Protein AF-0000000083722223 (afdb_homodimer)

Secondary structure (DSSP, 8-state):
-BS-GGGEEEEE---S-EEEPTTS-EEEEEEEEEE-SSSS--EEEEEEETT-SS----HHHHHHTT-EEEE-SSEEEEE-TT--EEEEEEE-TTS-EEEE----/-BS-GGGEEEEE---S-EEEPTTS-EEEEEEEEEE--SSS--EEEEEEETT--S----HHHHHHTT-EEEE-SSEEEEE-TT--EEEEEEE-TTS-EEEE----

InterPro domains:
  IPR054722 Retrovirus-related Pol polyprotein from transposon TNT 1-94-like, beta-barrel domain [PF22936] (1-66)

pLDDT: mean 88.57, std 9.33, range [50.16, 97.81]

Sequence (208 aa):
MTSVERYLVNLKSYATSFVTFGDGAKGEIKGIGKLTNNGLPNLDNVLLVKGLTANLISISQLCDQGIKVNFTKSECLVTSDKGELLMKGVRSKDNCYLWIPQEKMTSVERYLVNLKSYATSFVTFGDGAKGEIKGIGKLTNNGLPNLDNVLLVKGLTANLISISQLCDQGIKVNFTKSECLVTSDKGELLMKGVRSKDNCYLWIPQEK

Organism: NCBI:txid97028

Structure (mmCIF, N/CA/C/O backbone):
data_AF-0000000083722223-model_v1
#
loop_
_entity.id
_entity.type
_entity.pdbx_description
1 polymer 'Gag-pol polyprotein'
#
loop_
_atom_site.group_PDB
_atom_site.id
_atom_site.type_symbol
_atom_site.label_atom_id
_atom_site.label_alt_id
_atom_site.label_comp_id
_atom_site.label_asym_id
_atom_site.label_entity_id
_atom_site.label_seq_id
_atom_site.pdbx_PDB_ins_code
_atom_site.Cartn_x
_atom_site.Cartn_y
_atom_site.Cartn_z
_atom_site.occupancy
_atom_site.B_iso_or_equiv
_atom_site.auth_seq_id
_atom_site.auth_comp_id
_atom_site.auth_asym_id
_atom_site.auth_atom_id
_atom_site.pdbx_PDB_model_num
ATOM 1 N N . MET A 1 1 ? 4.465 -10.969 -4.59 1 92 1 MET A N 1
ATOM 2 C CA . MET A 1 1 ? 5.867 -11.336 -4.789 1 92 1 MET A CA 1
ATOM 3 C C . MET A 1 1 ? 6.355 -12.242 -3.666 1 92 1 MET A C 1
ATOM 5 O O . MET A 1 1 ? 5.906 -12.117 -2.523 1 92 1 MET A O 1
ATOM 9 N N . THR A 1 2 ? 7.332 -13.172 -3.988 1 92.06 2 THR A N 1
ATOM 10 C CA . THR A 1 2 ? 7.895 -14.078 -2.986 1 92.06 2 THR A CA 1
ATOM 11 C C . THR A 1 2 ? 9.32 -14.461 -3.35 1 92.06 2 THR A C 1
ATOM 13 O O . THR A 1 2 ? 9.703 -14.43 -4.523 1 92.06 2 THR A O 1
ATOM 16 N N . SER A 1 3 ? 10.102 -14.766 -2.336 1 92.75 3 SER A N 1
ATOM 17 C CA . SER A 1 3 ? 11.43 -15.32 -2.584 1 92.75 3 SER A CA 1
ATOM 18 C C . SER A 1 3 ? 11.414 -16.844 -2.51 1 92.75 3 SER A C 1
ATOM 20 O O . SER A 1 3 ? 12.43 -17.5 -2.777 1 92.75 3 SER A O 1
ATOM 22 N N . VAL A 1 4 ? 10.219 -17.422 -2.178 1 91.19 4 VAL A N 1
ATOM 23 C CA . VAL A 1 4 ? 10.094 -18.859 -1.937 1 91.19 4 VAL A CA 1
ATOM 24 C C . VAL A 1 4 ? 9.516 -19.547 -3.176 1 91.19 4 VAL A C 1
ATOM 26 O O . VAL A 1 4 ? 8.305 -19.484 -3.418 1 91.19 4 VAL A O 1
ATOM 29 N N . GLU A 1 5 ? 10.32 -20.25 -3.854 1 92.88 5 GLU A N 1
ATOM 30 C CA . GLU A 1 5 ? 9.945 -20.859 -5.129 1 92.88 5 GLU A CA 1
ATOM 31 C C . GLU A 1 5 ? 8.844 -21.891 -4.949 1 92.88 5 GLU A C 1
ATOM 33 O O . GLU A 1 5 ? 7.969 -22.031 -5.809 1 92.88 5 GLU A O 1
ATOM 38 N N . ARG A 1 6 ? 8.898 -22.625 -3.891 1 90.94 6 ARG A N 1
ATOM 39 C CA . ARG A 1 6 ? 7.98 -23.734 -3.705 1 90.94 6 ARG A CA 1
ATOM 40 C C . ARG A 1 6 ? 6.543 -23.25 -3.561 1 90.94 6 ARG A C 1
ATOM 42 O O . ARG A 1 6 ? 5.602 -24.047 -3.621 1 90.94 6 ARG A O 1
ATOM 49 N N . TYR A 1 7 ? 6.309 -21.984 -3.307 1 90.38 7 TYR A N 1
ATOM 50 C CA . TYR A 1 7 ? 4.965 -21.438 -3.221 1 90.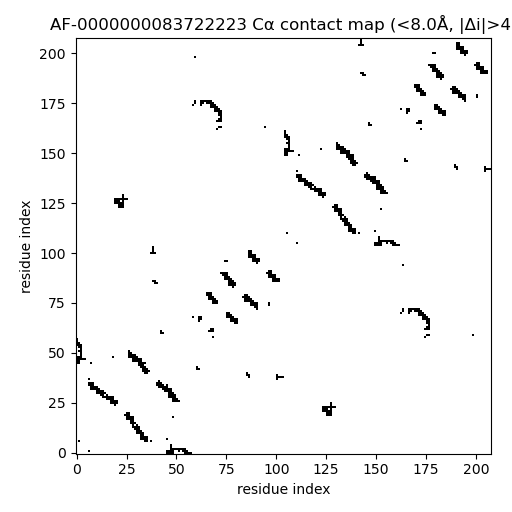38 7 TYR A CA 1
ATOM 51 C C . TYR A 1 7 ? 4.34 -21.297 -4.605 1 90.38 7 TYR A C 1
ATOM 53 O O . TYR A 1 7 ? 3.125 -21.125 -4.73 1 90.38 7 TYR A O 1
ATOM 61 N N . LEU A 1 8 ? 5.141 -21.422 -5.652 1 93.25 8 LEU A N 1
ATOM 62 C CA . LEU A 1 8 ? 4.656 -21.094 -6.988 1 93.25 8 LEU A CA 1
ATOM 63 C C . LEU A 1 8 ? 4.598 -22.344 -7.859 1 93.25 8 LEU A C 1
ATOM 65 O O . LEU A 1 8 ? 5.473 -23.203 -7.773 1 93.25 8 LEU A O 1
ATOM 69 N N . VAL A 1 9 ? 3.553 -22.375 -8.609 1 94.44 9 VAL A N 1
ATOM 70 C CA . VAL A 1 9 ? 3.447 -23.391 -9.648 1 94.44 9 VAL A CA 1
ATOM 71 C C . VAL A 1 9 ? 3.482 -22.734 -11.023 1 94.44 9 VAL A C 1
ATOM 73 O O . VAL A 1 9 ? 3.326 -21.516 -11.141 1 94.44 9 VAL A O 1
ATOM 76 N N . ASN A 1 10 ? 3.877 -23.516 -12.062 1 95.75 10 ASN A N 1
ATOM 77 C CA . ASN A 1 10 ? 3.945 -23.047 -13.445 1 95.75 10 ASN A CA 1
ATOM 78 C C . ASN A 1 10 ? 4.918 -21.875 -13.586 1 95.75 10 ASN A C 1
ATOM 80 O O . ASN A 1 10 ? 4.59 -20.859 -14.211 1 95.75 10 ASN A O 1
ATOM 84 N N . LEU A 1 11 ? 6 -22.062 -12.945 1 95.19 11 LEU A N 1
ATOM 85 C CA . LEU A 1 11 ? 7.023 -21.016 -12.977 1 95.19 11 LEU A CA 1
ATOM 86 C C . LEU A 1 11 ? 7.625 -20.906 -14.375 1 95.19 11 LEU A C 1
ATOM 88 O O . LEU A 1 11 ? 8.031 -21.906 -14.969 1 95.19 11 LEU A O 1
ATOM 92 N N . LYS A 1 12 ? 7.633 -19.703 -14.875 1 96.31 12 LYS A N 1
ATOM 93 C CA . LYS A 1 12 ? 8.25 -19.375 -16.156 1 96.31 12 LYS A CA 1
ATOM 94 C C . LYS A 1 12 ? 9.398 -18.391 -15.992 1 96.31 12 LYS A C 1
ATOM 96 O O . LYS A 1 12 ? 9.406 -17.594 -15.055 1 96.31 12 LYS A O 1
ATOM 101 N N . SER A 1 13 ? 10.289 -18.438 -16.938 1 91.12 13 SER A N 1
ATOM 102 C CA . SER A 1 13 ? 11.406 -17.5 -16.922 1 91.12 13 SER A CA 1
ATOM 103 C C . SER A 1 13 ? 10.93 -16.062 -17.141 1 91.12 13 SER A C 1
ATOM 105 O O . SER A 1 13 ? 9.898 -15.836 -17.781 1 91.12 13 SER A O 1
ATOM 107 N N . TYR A 1 14 ? 11.586 -15.227 -16.469 1 86.44 14 TYR A N 1
ATOM 108 C CA . TYR A 1 14 ? 11.32 -13.805 -16.594 1 86.44 14 TYR A CA 1
ATOM 109 C C . TYR A 1 14 ? 12.531 -13.062 -17.141 1 86.44 14 TYR A C 1
ATOM 111 O O . TYR A 1 14 ? 13.672 -13.406 -16.812 1 86.44 14 TYR A O 1
ATOM 119 N N . ALA A 1 15 ? 12.266 -12.156 -18.109 1 86.06 15 ALA A N 1
ATOM 120 C CA . ALA A 1 15 ? 13.398 -11.344 -18.547 1 86.06 15 ALA A CA 1
ATOM 121 C C . ALA A 1 15 ? 14.148 -10.766 -17.344 1 86.06 15 ALA A C 1
ATOM 123 O O . ALA A 1 15 ? 13.562 -10.539 -16.281 1 86.06 15 ALA A O 1
ATOM 124 N N . THR A 1 16 ? 15.477 -10.656 -17.578 1 84.75 16 THR A N 1
ATOM 125 C CA . THR A 1 16 ? 16.281 -10.07 -16.516 1 84.75 16 THR A CA 1
ATOM 126 C C . THR A 1 16 ? 15.766 -8.688 -16.141 1 84.75 16 THR A C 1
ATOM 128 O O . THR A 1 16 ? 15.797 -7.766 -16.953 1 84.75 16 THR A O 1
ATOM 131 N N . SER A 1 17 ? 15.125 -8.648 -15.016 1 91.06 17 SER A N 1
ATOM 132 C CA . SER A 1 17 ? 14.594 -7.398 -14.492 1 91.06 17 SER A CA 1
ATOM 133 C C . SER A 1 17 ? 14.703 -7.344 -12.977 1 91.06 17 SER A C 1
ATOM 135 O O . SER A 1 17 ? 15.156 -8.305 -12.344 1 91.06 17 SER A O 1
ATOM 137 N N . PHE A 1 18 ? 14.562 -6.094 -12.445 1 89.44 18 PHE A N 1
ATOM 138 C CA . PHE A 1 18 ? 14.758 -5.867 -11.023 1 89.44 18 PHE A CA 1
ATOM 139 C C . PHE A 1 18 ? 13.57 -5.117 -10.422 1 89.44 18 PHE A C 1
ATOM 141 O O . PHE A 1 18 ? 12.906 -4.344 -11.117 1 89.44 18 PHE A O 1
ATOM 148 N N . VAL A 1 19 ? 13.312 -5.562 -9.273 1 85.69 19 VAL A N 1
ATOM 149 C CA . VAL A 1 19 ? 12.438 -4.715 -8.477 1 85.69 19 VAL A CA 1
ATOM 150 C C . VAL A 1 19 ? 13.258 -3.918 -7.469 1 85.69 19 VAL A C 1
ATOM 152 O O . VAL A 1 19 ? 14.32 -4.371 -7.027 1 85.69 19 VAL A O 1
ATOM 155 N N . THR A 1 20 ? 12.82 -2.611 -7.199 1 80.56 20 THR A N 1
ATOM 156 C CA . THR A 1 20 ? 13.461 -1.798 -6.168 1 80.56 20 THR A CA 1
ATOM 157 C C . THR A 1 20 ? 12.672 -1.869 -4.863 1 80.56 20 THR A C 1
ATOM 159 O O . THR A 1 20 ? 11.461 -1.658 -4.848 1 80.56 20 THR A O 1
ATOM 162 N N . PHE A 1 21 ? 13.453 -2.217 -3.836 1 76.19 21 PHE A N 1
ATOM 163 C CA . PHE A 1 21 ? 12.828 -2.311 -2.521 1 76.19 21 PHE A CA 1
ATOM 164 C C . PHE A 1 21 ? 12.711 -0.934 -1.877 1 76.19 21 PHE A C 1
ATOM 166 O O . PHE A 1 21 ? 13.32 0.029 -2.348 1 76.19 21 PHE A O 1
ATOM 173 N N . GLY A 1 22 ? 11.906 -0.803 -0.898 1 69.69 22 GLY A N 1
ATOM 174 C CA . GLY A 1 22 ? 11.688 0.45 -0.194 1 69.69 22 GLY A CA 1
ATOM 175 C C . GLY A 1 22 ? 12.969 1.069 0.33 1 69.69 22 GLY A C 1
ATOM 176 O O . GLY A 1 22 ? 13.078 2.293 0.438 1 69.69 22 GLY A O 1
ATOM 177 N N . ASP A 1 23 ? 14.016 0.19 0.612 1 70.06 23 ASP A N 1
ATOM 178 C CA . ASP A 1 23 ? 15.273 0.697 1.142 1 70.06 23 ASP A CA 1
ATOM 179 C C . ASP A 1 23 ? 16.25 1.042 0.013 1 70.06 23 ASP A C 1
ATOM 181 O O . ASP A 1 23 ? 17.375 1.442 0.267 1 70.06 23 ASP A O 1
ATOM 185 N N . GLY A 1 24 ? 15.82 0.861 -1.205 1 75.31 24 GLY A N 1
ATOM 186 C CA . GLY A 1 24 ? 16.641 1.206 -2.357 1 75.31 24 GLY A CA 1
ATOM 187 C C . GLY A 1 24 ? 17.391 0.023 -2.93 1 75.31 24 GLY A C 1
ATOM 188 O O . GLY A 1 24 ? 17.906 0.089 -4.051 1 75.31 24 GLY A O 1
ATOM 189 N N . ALA A 1 25 ? 17.438 -1.013 -2.184 1 78.31 25 ALA A N 1
ATOM 190 C CA . ALA A 1 25 ? 18.094 -2.211 -2.695 1 78.31 25 ALA A CA 1
ATOM 191 C C . ALA A 1 25 ? 17.312 -2.807 -3.867 1 78.31 25 ALA A C 1
ATOM 193 O O . ALA A 1 25 ? 16.109 -2.566 -4.012 1 78.31 25 ALA A O 1
ATOM 194 N N . LYS A 1 26 ? 18.109 -3.49 -4.711 1 84.94 26 LYS A N 1
ATOM 195 C CA . LYS A 1 26 ? 17.469 -4.121 -5.871 1 84.94 26 LYS A CA 1
ATOM 196 C C . LYS A 1 26 ? 17.391 -5.633 -5.695 1 84.94 26 LYS A C 1
ATOM 198 O O . LYS A 1 26 ? 18.328 -6.254 -5.168 1 84.94 26 LYS A O 1
ATOM 203 N N . GLY A 1 27 ? 16.234 -6.133 -6.012 1 90.12 27 GLY A N 1
ATOM 204 C CA . GLY A 1 27 ? 16.031 -7.574 -6.07 1 90.12 27 GLY A CA 1
ATOM 205 C C . GLY A 1 27 ? 15.844 -8.094 -7.484 1 90.12 27 GLY A C 1
ATOM 206 O O . GLY A 1 27 ? 15.086 -7.523 -8.266 1 90.12 27 GLY A O 1
ATOM 207 N N . GLU A 1 28 ? 16.578 -9.141 -7.82 1 93.62 28 GLU A N 1
ATOM 208 C CA . GLU A 1 28 ? 16.484 -9.742 -9.148 1 93.62 28 GLU A CA 1
ATOM 209 C C . GLU A 1 28 ? 15.211 -10.578 -9.273 1 93.62 28 GLU A C 1
ATOM 211 O O . GLU A 1 28 ? 14.898 -11.383 -8.391 1 93.62 28 GLU A O 1
ATOM 216 N N . ILE A 1 29 ? 14.484 -10.352 -10.367 1 95.44 29 ILE A N 1
ATOM 217 C CA . ILE A 1 29 ? 13.336 -11.188 -10.68 1 95.44 29 ILE A CA 1
ATOM 218 C C . ILE A 1 29 ? 13.805 -12.477 -11.344 1 95.44 29 ILE A C 1
ATOM 220 O O . ILE A 1 29 ? 14.445 -12.445 -12.398 1 95.44 29 ILE A O 1
ATOM 224 N N . LYS A 1 30 ? 13.422 -13.594 -10.734 1 96.19 30 LYS A N 1
ATOM 225 C CA . LYS A 1 30 ? 13.891 -14.891 -11.219 1 96.19 30 LYS A CA 1
ATOM 226 C C . LYS A 1 30 ? 12.828 -15.594 -12.055 1 96.19 30 LYS A C 1
ATOM 228 O O . LYS A 1 30 ? 13.141 -16.5 -12.828 1 96.19 30 LYS A O 1
ATOM 233 N N . GLY A 1 31 ? 11.641 -15.148 -11.859 1 96.94 31 GLY A N 1
ATOM 234 C CA . GLY A 1 31 ? 10.547 -15.781 -12.57 1 96.94 31 GLY A CA 1
ATOM 235 C C . GLY A 1 31 ? 9.188 -15.234 -12.18 1 96.94 31 GLY A C 1
ATOM 236 O O . GLY A 1 31 ? 9.094 -14.305 -11.375 1 96.94 31 GLY A O 1
ATOM 237 N N . ILE A 1 32 ? 8.18 -15.75 -12.922 1 96.25 32 ILE A N 1
ATOM 238 C CA . ILE A 1 32 ? 6.785 -15.422 -12.672 1 96.25 32 ILE A CA 1
ATOM 239 C C . ILE A 1 32 ? 5.945 -16.703 -12.656 1 96.25 32 ILE A C 1
ATOM 241 O O . ILE A 1 32 ? 6.102 -17.562 -13.531 1 96.25 32 ILE A O 1
ATOM 245 N N . GLY A 1 33 ? 5.16 -16.844 -11.617 1 95.62 33 GLY A N 1
ATOM 246 C CA . GLY A 1 33 ? 4.359 -18.047 -11.484 1 95.62 33 GLY A CA 1
ATOM 247 C C . GLY A 1 33 ? 3.02 -17.797 -10.812 1 95.62 33 GLY A C 1
ATOM 248 O O . GLY A 1 33 ? 2.549 -16.656 -10.758 1 95.62 33 GLY A O 1
ATOM 249 N N . LYS A 1 34 ? 2.295 -18.953 -10.539 1 94.25 34 LYS A N 1
ATOM 250 C CA . LYS A 1 34 ? 0.99 -18.922 -9.891 1 94.25 34 LYS A CA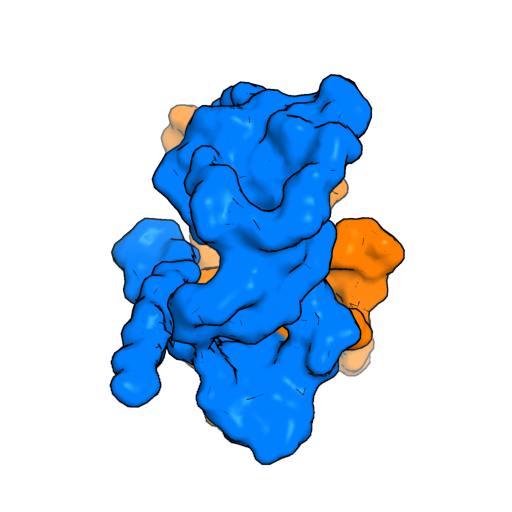 1
ATOM 251 C C . LYS A 1 34 ? 1.088 -19.391 -8.438 1 94.25 34 LYS A C 1
ATOM 253 O O . LYS A 1 34 ? 1.707 -20.422 -8.156 1 94.25 34 LYS A O 1
ATOM 258 N N . LEU A 1 35 ? 0.567 -18.422 -7.613 1 90.12 35 LEU A N 1
ATOM 259 C CA . LEU A 1 35 ? 0.496 -18.844 -6.219 1 90.12 35 LEU A CA 1
ATOM 260 C C . LEU A 1 35 ? -0.677 -19.797 -5.996 1 90.12 35 LEU A C 1
ATOM 262 O O . LEU A 1 35 ? -1.807 -19.5 -6.391 1 90.12 35 LEU A O 1
ATOM 266 N N . THR A 1 36 ? -0.483 -20.953 -5.691 1 74.75 36 THR A N 1
ATOM 267 C CA . THR A 1 36 ? -1.542 -21.891 -5.34 1 74.75 36 THR A CA 1
ATOM 268 C C . THR A 1 36 ? -1.593 -22.094 -3.828 1 74.75 36 THR A C 1
ATOM 270 O O . THR A 1 36 ? -0.605 -21.859 -3.129 1 74.75 36 THR A O 1
ATOM 273 N N . ASN A 1 37 ? -2.188 -22.75 -3.035 1 63.41 37 ASN A N 1
ATOM 274 C CA . ASN A 1 37 ? -2.914 -23.188 -1.845 1 63.41 37 ASN A CA 1
ATOM 275 C C . ASN A 1 37 ? -2.191 -22.781 -0.566 1 63.41 37 ASN A C 1
ATOM 277 O O . ASN A 1 37 ? -2.697 -22.984 0.536 1 63.41 37 ASN A O 1
ATOM 281 N N . ASN A 1 38 ? -1.749 -21.734 -0.074 1 61.59 38 ASN A N 1
ATOM 282 C CA . ASN A 1 38 ? -1.304 -21.656 1.314 1 61.59 38 ASN A CA 1
ATOM 283 C C . ASN A 1 38 ? -2.279 -20.859 2.174 1 61.59 38 ASN A C 1
ATOM 285 O O . ASN A 1 38 ? -1.862 -20.047 2.996 1 61.59 38 ASN A O 1
ATOM 289 N N . GLY A 1 39 ? -3.574 -21.172 1.952 1 68.75 39 GLY A N 1
ATOM 290 C CA . GLY A 1 39 ? -4.543 -20.391 2.703 1 68.75 39 GLY A CA 1
ATOM 291 C C . GLY A 1 39 ? -4.883 -19.062 2.041 1 68.75 39 GLY A C 1
ATOM 292 O O . GLY A 1 39 ? -5.656 -18.281 2.586 1 68.75 39 GLY A O 1
ATOM 293 N N . LEU A 1 40 ? -4.207 -18.797 0.923 1 74.75 40 LEU A N 1
ATOM 294 C CA . LEU A 1 40 ? -4.445 -17.578 0.151 1 74.75 40 LEU A CA 1
ATOM 295 C C . LEU A 1 40 ? -5.184 -17.906 -1.146 1 74.75 40 LEU A C 1
ATOM 297 O O . LEU A 1 40 ? -5.129 -19.031 -1.636 1 74.75 40 LEU A O 1
ATOM 301 N N . PRO A 1 41 ? -5.949 -16.922 -1.575 1 78.94 41 PRO A N 1
ATOM 302 C CA . PRO A 1 41 ? -6.48 -17.109 -2.926 1 78.94 41 PRO A CA 1
ATOM 303 C C . PRO A 1 41 ? -5.387 -17.328 -3.965 1 78.94 41 PRO A C 1
ATOM 305 O O . PRO A 1 41 ? -4.238 -16.938 -3.752 1 78.94 41 PRO A O 1
ATOM 308 N N . ASN A 1 42 ? -5.828 -18.094 -5.004 1 85.62 42 ASN A N 1
ATOM 309 C CA . ASN A 1 42 ? -4.898 -18.266 -6.117 1 85.62 42 ASN A CA 1
ATOM 310 C C . ASN A 1 42 ? -4.555 -16.922 -6.773 1 85.62 42 ASN A C 1
ATOM 312 O O . ASN A 1 42 ? -5.449 -16.156 -7.117 1 85.62 42 ASN A O 1
ATOM 316 N N . LEU A 1 43 ? -3.271 -16.672 -6.852 1 88.81 43 LEU A N 1
ATOM 317 C CA . LEU A 1 43 ? -2.807 -15.461 -7.508 1 88.81 43 LEU A CA 1
ATOM 318 C C . LEU A 1 43 ? -1.946 -15.789 -8.727 1 88.81 43 LEU A C 1
ATOM 320 O O . LEU A 1 43 ? -1.007 -16.578 -8.625 1 88.81 43 LEU A O 1
ATOM 324 N N . ASP A 1 44 ? -2.318 -15.133 -9.773 1 90.19 44 ASP A N 1
ATOM 325 C CA . ASP A 1 44 ? -1.525 -15.297 -10.992 1 90.19 44 ASP A CA 1
ATOM 326 C C . ASP A 1 44 ? -0.41 -14.25 -11.062 1 90.19 44 ASP A C 1
ATOM 328 O O . ASP A 1 44 ? -0.463 -13.234 -10.375 1 90.19 44 ASP A O 1
ATOM 332 N N . ASN A 1 45 ? 0.611 -14.562 -11.828 1 92.25 45 ASN A N 1
ATOM 333 C CA . ASN A 1 45 ? 1.676 -13.617 -12.164 1 92.25 45 ASN A CA 1
ATOM 334 C C . ASN A 1 45 ? 2.396 -13.125 -10.906 1 92.25 45 ASN A C 1
ATOM 336 O O . ASN A 1 45 ? 2.619 -11.922 -10.75 1 92.25 45 ASN A O 1
ATOM 340 N N . VAL A 1 46 ? 2.615 -14.023 -10.008 1 94.06 46 VAL A N 1
ATOM 341 C CA . VAL A 1 46 ? 3.408 -13.727 -8.82 1 94.06 46 VAL A CA 1
ATOM 342 C C . VAL A 1 46 ? 4.895 -13.781 -9.164 1 94.06 46 VAL A C 1
ATOM 344 O O . VAL A 1 46 ? 5.375 -14.766 -9.734 1 94.06 46 VAL A O 1
ATOM 347 N N . LEU A 1 47 ? 5.578 -12.75 -8.82 1 94.94 47 LEU A N 1
ATOM 348 C CA . LEU A 1 47 ? 6.996 -12.664 -9.141 1 94.94 47 LEU A CA 1
ATOM 349 C C . LEU A 1 47 ? 7.836 -13.406 -8.109 1 94.94 47 LEU A C 1
ATOM 351 O O . LEU A 1 47 ? 7.594 -13.281 -6.906 1 94.94 47 LEU A O 1
ATOM 355 N N . LEU A 1 48 ? 8.766 -14.195 -8.602 1 95.62 48 LEU A N 1
ATOM 356 C CA . LEU A 1 48 ? 9.836 -14.742 -7.785 1 95.62 48 LEU A CA 1
ATOM 357 C C . LEU A 1 48 ? 11.023 -13.797 -7.734 1 95.62 48 LEU A C 1
ATOM 359 O O . LEU A 1 48 ? 11.695 -13.586 -8.75 1 95.62 48 LEU A O 1
ATOM 363 N N . VAL A 1 49 ? 11.258 -13.258 -6.57 1 95.25 49 VAL A N 1
ATOM 364 C CA . VAL A 1 49 ? 12.266 -12.211 -6.449 1 95.25 49 VAL A CA 1
ATOM 365 C C . VAL A 1 49 ? 13.352 -12.648 -5.473 1 95.25 49 VAL A C 1
ATOM 367 O O . VAL A 1 49 ? 13.078 -12.906 -4.301 1 95.25 49 VAL A O 1
ATOM 370 N N . LYS A 1 50 ? 14.523 -12.648 -5.977 1 92.69 50 LYS A N 1
ATOM 371 C CA . LYS A 1 50 ? 15.664 -13 -5.129 1 92.69 50 LYS A CA 1
ATOM 372 C C . LYS A 1 50 ? 15.945 -11.898 -4.113 1 92.69 50 LYS A C 1
ATOM 374 O O . LYS A 1 50 ? 15.977 -10.719 -4.461 1 92.69 50 LYS A O 1
ATOM 379 N N . GLY A 1 51 ? 16.125 -12.328 -2.891 1 87 51 GLY A N 1
ATOM 380 C CA . GLY A 1 51 ? 16.531 -11.367 -1.877 1 87 51 GLY A CA 1
ATOM 381 C C . GLY A 1 51 ? 15.367 -10.742 -1.141 1 87 51 GLY A C 1
ATOM 382 O O . GLY A 1 51 ? 15.555 -10 -0.176 1 87 51 GLY A O 1
ATOM 383 N N . LEU A 1 52 ? 14.203 -11 -1.623 1 88.44 52 LEU A N 1
ATOM 384 C CA . LEU A 1 52 ? 13.031 -10.5 -0.92 1 88.44 52 LEU A CA 1
ATOM 385 C C . LEU A 1 52 ? 12.922 -11.117 0.469 1 88.44 52 LEU A C 1
ATOM 387 O O . LEU A 1 52 ? 13.023 -12.336 0.62 1 88.44 52 LEU A O 1
ATOM 391 N N . THR A 1 53 ? 12.734 -10.273 1.507 1 85.38 53 THR A N 1
ATOM 392 C CA . THR A 1 53 ? 12.773 -10.75 2.885 1 85.38 53 THR A CA 1
ATOM 393 C C . THR A 1 53 ? 11.367 -11.008 3.414 1 85.38 53 THR A C 1
ATOM 395 O O . THR A 1 53 ? 11.203 -11.531 4.516 1 85.38 53 THR A O 1
ATOM 398 N N . ALA A 1 54 ? 10.375 -10.609 2.709 1 86.31 54 ALA A N 1
ATOM 399 C CA . ALA A 1 54 ? 8.977 -10.859 3.066 1 86.31 54 ALA A CA 1
ATOM 400 C C . ALA A 1 54 ? 8.141 -11.18 1.83 1 86.31 54 ALA A C 1
ATOM 402 O O . ALA A 1 54 ? 8.469 -10.734 0.724 1 86.31 54 ALA A O 1
ATOM 403 N N . ASN A 1 55 ? 7.133 -12 2.004 1 88.75 55 ASN A N 1
ATOM 404 C CA . ASN A 1 55 ? 6.164 -12.219 0.938 1 88.75 55 ASN A CA 1
ATOM 405 C C . ASN A 1 55 ? 5.141 -11.086 0.873 1 88.75 55 ASN A C 1
ATOM 407 O O . ASN A 1 55 ? 4.527 -10.742 1.885 1 88.75 55 ASN A O 1
ATOM 411 N N . LEU A 1 56 ? 4.969 -10.539 -0.35 1 90 56 LEU A N 1
ATOM 412 C CA . LEU A 1 56 ? 4.113 -9.375 -0.513 1 90 56 LEU A CA 1
ATOM 413 C C . LEU A 1 56 ? 2.9 -9.703 -1.378 1 90 56 LEU A C 1
ATOM 415 O O . LEU A 1 56 ? 3.033 -10.359 -2.412 1 90 56 LEU A O 1
ATOM 419 N N . ILE A 1 57 ? 1.796 -9.289 -0.872 1 90.56 57 ILE A N 1
ATOM 420 C CA . ILE A 1 57 ? 0.554 -9.531 -1.601 1 90.56 57 ILE A CA 1
ATOM 421 C C . ILE A 1 57 ? 0.092 -8.234 -2.264 1 90.56 57 ILE A C 1
ATOM 423 O O . ILE A 1 57 ? 0.012 -7.188 -1.613 1 90.56 57 ILE A O 1
ATOM 427 N N . SER A 1 58 ? -0.217 -8.312 -3.525 1 91.5 58 SER A N 1
ATOM 428 C CA . SER A 1 58 ? -0.688 -7.16 -4.289 1 91.5 58 SER A CA 1
ATOM 429 C C . SER A 1 58 ? -2.184 -6.938 -4.082 1 91.5 58 SER A C 1
ATOM 431 O O . SER A 1 58 ? -2.996 -7.797 -4.426 1 91.5 58 SER A O 1
ATOM 433 N N . ILE A 1 59 ? -2.535 -5.77 -3.59 1 94.5 59 ILE A N 1
ATOM 434 C CA . ILE A 1 59 ? -3.936 -5.398 -3.408 1 94.5 59 ILE A CA 1
ATOM 435 C C . ILE A 1 59 ? -4.656 -5.426 -4.754 1 94.5 59 ILE A C 1
ATOM 437 O O . ILE A 1 59 ? -5.738 -6 -4.875 1 94.5 59 ILE A O 1
ATOM 441 N N . SER A 1 60 ? -4.02 -4.836 -5.77 1 94.06 60 SER A N 1
ATOM 442 C CA . SER A 1 60 ? -4.656 -4.73 -7.078 1 94.06 60 SER A CA 1
ATOM 443 C C . SER A 1 60 ? -4.906 -6.109 -7.684 1 94.06 60 SER A C 1
ATOM 445 O O . SER A 1 60 ? -5.926 -6.328 -8.344 1 94.06 60 SER A O 1
ATOM 447 N N . GLN A 1 61 ? -4.02 -7.047 -7.473 1 90.94 61 GLN A N 1
ATOM 448 C CA . GLN A 1 61 ? -4.207 -8.391 -8.008 1 90.94 61 GLN A CA 1
ATOM 449 C C . GLN A 1 61 ? -5.395 -9.086 -7.348 1 90.94 61 GLN A C 1
ATOM 451 O O . GLN A 1 61 ? -6.164 -9.781 -8.016 1 90.94 61 GLN A O 1
ATOM 456 N N . LEU A 1 62 ? -5.516 -8.93 -6.039 1 92.12 62 LEU A N 1
ATOM 457 C CA . LEU A 1 62 ? -6.691 -9.461 -5.355 1 92.12 62 LEU A CA 1
ATOM 458 C C . LEU A 1 62 ? -7.969 -8.852 -5.922 1 92.12 62 LEU A C 1
ATOM 460 O O . LEU A 1 62 ? -8.922 -9.57 -6.242 1 92.12 62 LEU A O 1
ATOM 464 N N . CYS A 1 63 ? -7.914 -7.582 -6.105 1 95.5 63 CYS A N 1
ATOM 465 C CA . CYS A 1 63 ? -9.094 -6.859 -6.559 1 95.5 63 CYS A CA 1
ATOM 466 C C . CYS A 1 63 ? -9.461 -7.25 -7.984 1 95.5 63 CYS A C 1
ATOM 468 O O . CYS A 1 63 ? -10.641 -7.289 -8.344 1 95.5 63 CYS A O 1
ATOM 470 N N . ASP A 1 64 ? -8.484 -7.531 -8.797 1 93.19 64 ASP A N 1
ATOM 471 C CA . ASP A 1 64 ? -8.727 -7.973 -10.172 1 93.19 64 ASP A CA 1
ATOM 472 C C . ASP A 1 64 ? -9.555 -9.258 -10.195 1 93.19 64 ASP A C 1
ATOM 474 O O . ASP A 1 64 ? -10.227 -9.547 -11.18 1 93.19 64 ASP A O 1
ATOM 478 N N . GLN A 1 65 ? -9.562 -9.969 -9.117 1 90.81 65 GLN A N 1
ATOM 479 C CA . GLN A 1 65 ? -10.305 -11.219 -9.023 1 90.81 65 GLN A CA 1
ATOM 480 C C . GLN A 1 65 ? -11.68 -10.992 -8.391 1 90.81 65 GLN A C 1
ATOM 482 O O . GLN A 1 65 ? -12.352 -11.945 -8 1 90.81 65 GLN A O 1
ATOM 487 N N . GLY A 1 66 ? -12 -9.742 -8.227 1 93.25 66 GLY A N 1
ATOM 488 C CA . GLY A 1 66 ? -13.281 -9.414 -7.637 1 93.25 66 GLY A CA 1
ATOM 489 C C . GLY A 1 66 ? -13.266 -9.414 -6.121 1 93.25 66 GLY A C 1
ATOM 490 O O . GLY A 1 66 ? -14.32 -9.367 -5.48 1 93.25 66 GLY A O 1
ATOM 491 N N . ILE A 1 67 ? -12.125 -9.531 -5.578 1 93.81 67 ILE A N 1
ATOM 492 C CA . ILE A 1 67 ? -11.938 -9.562 -4.133 1 93.81 67 ILE A CA 1
ATOM 493 C C . ILE A 1 67 ? -11.82 -8.141 -3.596 1 93.81 67 ILE A C 1
ATOM 495 O O . ILE A 1 67 ? -11.258 -7.262 -4.254 1 93.81 67 ILE A O 1
ATOM 499 N N . LYS A 1 68 ? -12.375 -7.941 -2.41 1 96.56 68 LYS A N 1
ATOM 500 C CA . LYS A 1 68 ? -12.305 -6.645 -1.737 1 96.56 68 LYS A CA 1
ATOM 501 C C . LYS A 1 68 ? -11.312 -6.684 -0.577 1 96.56 68 LYS A C 1
ATOM 503 O O . LYS A 1 68 ? -11.234 -7.68 0.143 1 96.56 68 LYS A O 1
ATOM 508 N N . VAL A 1 69 ? -10.602 -5.582 -0.426 1 97.31 69 VAL A N 1
ATOM 509 C CA . VAL A 1 69 ? -9.617 -5.465 0.646 1 97.31 69 VAL A CA 1
ATOM 510 C C . VAL A 1 69 ? -9.961 -4.27 1.532 1 97.31 69 VAL A C 1
ATOM 512 O O . VAL A 1 69 ? -9.977 -3.129 1.065 1 97.31 69 VAL A O 1
ATOM 515 N N . ASN A 1 70 ? -10.203 -4.57 2.805 1 97.69 70 ASN A N 1
ATOM 516 C CA . ASN A 1 70 ? -10.641 -3.547 3.746 1 97.69 70 ASN A CA 1
ATOM 517 C C . ASN A 1 70 ? -9.664 -3.396 4.91 1 97.69 70 ASN A C 1
ATOM 519 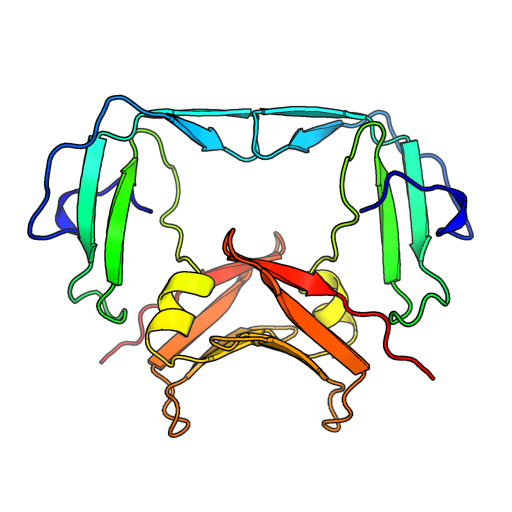O O . ASN A 1 70 ? -9.414 -4.355 5.645 1 97.69 70 ASN A O 1
ATOM 523 N N . PHE A 1 71 ? -9.156 -2.188 5.082 1 97.81 71 PHE A N 1
ATOM 524 C CA . PHE A 1 71 ? -8.242 -1.905 6.176 1 97.81 71 PHE A CA 1
ATOM 525 C C . PHE A 1 71 ? -8.953 -1.157 7.301 1 97.81 71 PHE A C 1
ATOM 527 O O . PHE A 1 71 ? -9.719 -0.225 7.043 1 97.81 71 PHE A O 1
ATOM 534 N N . THR A 1 72 ? -8.711 -1.582 8.508 1 96.88 72 THR A N 1
ATOM 535 C CA . THR A 1 72 ? -9.141 -0.913 9.734 1 96.88 72 THR A CA 1
ATOM 536 C C . THR A 1 72 ? -7.953 -0.634 10.648 1 96.88 72 THR A C 1
ATOM 538 O O . THR A 1 72 ? -6.805 -0.896 10.281 1 96.88 72 THR A O 1
ATOM 541 N N . LYS A 1 73 ? -8.281 -0.1 11.781 1 96.31 73 LYS A N 1
ATOM 542 C CA . LYS A 1 73 ? -7.23 0.251 12.734 1 96.31 73 LYS A CA 1
ATOM 543 C C . LYS A 1 73 ? -6.406 -0.974 13.117 1 96.31 73 LYS A C 1
ATOM 545 O O . LYS A 1 73 ? -5.184 -0.894 13.242 1 96.31 73 LYS A O 1
ATOM 550 N N . SER A 1 74 ? -7.062 -2.119 13.203 1 96.12 74 SER A N 1
ATOM 551 C CA . SER A 1 74 ? -6.379 -3.262 13.797 1 96.12 74 SER A CA 1
ATOM 552 C C . SER A 1 74 ? -6.16 -4.375 12.781 1 96.12 74 SER A C 1
ATOM 554 O O . SER A 1 74 ? -5.301 -5.238 12.969 1 96.12 74 SER A O 1
ATOM 556 N N . GLU A 1 75 ? -7.004 -4.367 11.695 1 96.62 75 GLU A N 1
ATOM 557 C CA . GLU A 1 75 ? -6.965 -5.543 10.836 1 96.62 75 GLU A CA 1
ATOM 558 C C . GLU A 1 75 ? -7.18 -5.164 9.375 1 96.62 75 GLU A C 1
ATOM 560 O O . GLU A 1 75 ? -7.582 -4.039 9.07 1 96.62 75 GLU A O 1
ATOM 565 N N . CYS A 1 76 ? -6.789 -6.051 8.516 1 96.38 76 CYS A N 1
ATOM 566 C CA . CYS A 1 76 ? -7.145 -6.074 7.102 1 96.38 76 CYS A CA 1
ATOM 567 C C . CYS A 1 76 ? -8.047 -7.262 6.789 1 96.38 76 CYS A C 1
ATOM 569 O O . CYS A 1 76 ? -7.695 -8.406 7.074 1 96.38 76 CYS A O 1
ATOM 571 N N . LEU A 1 77 ? -9.195 -7.012 6.234 1 95.25 77 LEU A N 1
ATOM 572 C CA . LEU A 1 77 ? -10.156 -8.047 5.875 1 95.25 77 LEU A CA 1
ATOM 573 C C . LEU A 1 77 ? -10.281 -8.172 4.359 1 95.25 77 LEU A C 1
ATOM 575 O O . LEU A 1 77 ? -10.57 -7.188 3.674 1 95.25 77 LEU A O 1
ATOM 579 N N . VAL A 1 78 ? -10.023 -9.336 3.9 1 94.38 78 VAL A N 1
ATOM 580 C CA . VAL A 1 78 ? -10.141 -9.648 2.48 1 94.38 78 VAL A CA 1
ATOM 581 C C . VAL A 1 78 ? -11.391 -10.508 2.248 1 94.38 78 VAL A C 1
ATOM 583 O O . VAL A 1 78 ? -11.492 -11.617 2.775 1 94.38 78 VAL A O 1
ATOM 586 N N . THR A 1 79 ? -12.281 -9.969 1.438 1 94.75 79 THR A N 1
ATOM 587 C CA . THR A 1 79 ? -13.578 -10.625 1.3 1 94.75 79 THR A CA 1
ATOM 588 C C . THR A 1 79 ? -13.938 -10.812 -0.172 1 94.75 79 THR A C 1
ATOM 590 O O . THR A 1 79 ? -13.484 -10.047 -1.026 1 94.75 79 THR A O 1
ATOM 593 N N . SER A 1 80 ? -14.758 -11.852 -0.383 1 93.5 80 SER A N 1
ATOM 594 C CA . SER A 1 80 ? -15.32 -12.039 -1.716 1 93.5 80 SER A CA 1
ATOM 595 C C . SER A 1 80 ? -16.375 -10.984 -2.021 1 93.5 80 SER A C 1
ATOM 597 O O . SER A 1 80 ? -16.75 -10.195 -1.15 1 93.5 80 SER A O 1
ATOM 599 N N . ASP A 1 81 ? -16.797 -11.031 -3.27 1 89.88 81 ASP A N 1
ATOM 600 C CA . ASP A 1 81 ? -17.859 -10.109 -3.688 1 89.88 81 ASP A CA 1
ATOM 601 C C . ASP A 1 81 ? -19.156 -10.391 -2.93 1 89.88 81 ASP A C 1
ATOM 603 O O . ASP A 1 81 ? -20 -9.508 -2.795 1 89.88 81 ASP A O 1
ATOM 607 N N . LYS A 1 82 ? -19.281 -11.641 -2.396 1 91.88 82 LYS A N 1
ATOM 608 C CA . LYS A 1 82 ? -20.484 -12.023 -1.652 1 91.88 82 LYS A CA 1
ATOM 609 C C . LYS A 1 82 ? -20.312 -11.766 -0.159 1 91.88 82 LYS A C 1
ATOM 611 O O . LYS A 1 82 ? -21.188 -12.086 0.639 1 91.88 82 LYS A O 1
ATOM 616 N N . GLY A 1 83 ? -19.156 -11.281 0.204 1 91.12 83 GLY A N 1
ATOM 617 C CA . GLY A 1 83 ? -18.953 -10.898 1.592 1 91.12 83 GLY A CA 1
ATOM 618 C C . GLY A 1 83 ? -18.297 -11.992 2.42 1 91.12 83 GLY A C 1
ATOM 619 O O . GLY A 1 83 ? -18.156 -11.859 3.639 1 91.12 83 GLY A O 1
ATOM 620 N N . GLU A 1 84 ? -17.922 -13.078 1.771 1 91.81 84 GLU A N 1
ATOM 621 C CA . GLU A 1 84 ? -17.25 -14.148 2.492 1 91.81 84 GLU A CA 1
ATOM 622 C C . GLU A 1 84 ? -15.812 -13.758 2.844 1 91.81 84 GLU A C 1
ATOM 624 O O . GLU A 1 84 ? -15.078 -13.25 1.994 1 91.81 84 GLU A O 1
ATOM 629 N N . LEU A 1 85 ? -15.461 -13.984 4.109 1 91.44 85 LEU A N 1
ATOM 630 C CA . LEU A 1 85 ? -14.094 -13.711 4.547 1 91.44 85 LEU A CA 1
ATOM 631 C C . LEU A 1 85 ? -13.125 -14.734 3.973 1 91.44 85 LEU A C 1
ATOM 633 O O . LEU A 1 85 ? -13.258 -15.938 4.23 1 91.44 85 LEU A O 1
ATOM 637 N N . LEU A 1 86 ? -12.211 -14.219 3.225 1 88.81 86 LEU A N 1
ATOM 638 C CA . LEU A 1 86 ? -11.242 -15.094 2.584 1 88.81 86 LEU A CA 1
ATOM 639 C C . LEU A 1 86 ? -9.914 -15.07 3.336 1 88.81 86 LEU A C 1
ATOM 641 O O . LEU A 1 86 ? -9.242 -16.109 3.449 1 88.81 86 LEU A O 1
ATOM 645 N N . MET A 1 87 ? -9.469 -13.922 3.752 1 89.31 87 MET A N 1
ATOM 646 C CA . MET A 1 87 ? -8.195 -13.703 4.434 1 89.31 87 MET A CA 1
ATOM 647 C C . MET A 1 87 ? -8.32 -12.609 5.484 1 89.31 87 MET A C 1
ATOM 649 O O . MET A 1 87 ? -9.156 -11.711 5.355 1 89.31 87 MET A O 1
ATOM 653 N N . LYS A 1 88 ? -7.488 -12.844 6.461 1 92.19 88 LYS A N 1
ATOM 654 C CA . LYS A 1 88 ? -7.41 -11.828 7.504 1 92.19 88 LYS A CA 1
ATOM 655 C C . LYS A 1 88 ? -5.961 -11.469 7.82 1 92.19 88 LYS A C 1
ATOM 657 O O . LYS A 1 88 ? -5.102 -12.352 7.898 1 92.19 88 LYS A O 1
ATOM 662 N N . GLY A 1 89 ? -5.723 -10.211 7.906 1 94.06 89 GLY A N 1
ATOM 663 C CA . GLY A 1 89 ? -4.43 -9.727 8.359 1 94.06 89 GLY A CA 1
ATOM 664 C C . GLY A 1 89 ? -4.512 -8.93 9.648 1 94.06 89 GLY A C 1
ATOM 665 O O . GLY A 1 89 ? -5.555 -8.352 9.961 1 94.06 89 GLY A O 1
ATOM 666 N N . VAL A 1 90 ? -3.416 -8.977 10.359 1 95.12 90 VAL A N 1
ATOM 667 C CA . VAL A 1 90 ? -3.324 -8.211 11.602 1 95.12 90 VAL A CA 1
ATOM 668 C C . VAL A 1 90 ? -2.26 -7.125 11.461 1 95.12 90 VAL A C 1
ATOM 670 O O . VAL A 1 90 ? -1.175 -7.375 10.93 1 95.12 90 VAL A O 1
ATOM 673 N N . ARG A 1 91 ? -2.641 -5.984 11.93 1 95.06 91 ARG A N 1
ATOM 674 C CA . ARG A 1 91 ? -1.696 -4.875 11.844 1 95.06 91 ARG A CA 1
ATOM 675 C C . ARG A 1 91 ? -0.564 -5.043 12.852 1 95.06 91 ARG A C 1
ATOM 677 O O . ARG A 1 91 ? -0.81 -5.312 14.031 1 95.06 91 ARG A O 1
ATOM 684 N N . SER A 1 92 ? 0.65 -4.82 12.375 1 92.69 92 SER A N 1
ATOM 685 C CA . SER A 1 92 ? 1.832 -4.914 13.227 1 92.69 92 SER A CA 1
ATOM 686 C C . SER A 1 92 ? 2.172 -3.564 13.852 1 92.69 92 SER A C 1
ATOM 688 O O . SER A 1 92 ? 1.559 -2.549 13.516 1 92.69 92 SER A O 1
ATOM 690 N N . LYS A 1 93 ? 3.189 -3.543 14.727 1 89.56 93 LYS A N 1
ATOM 691 C CA . LYS A 1 93 ? 3.643 -2.328 15.398 1 89.56 93 LYS A CA 1
ATOM 692 C C . LYS A 1 93 ? 4.273 -1.355 14.406 1 89.56 93 LYS A C 1
ATOM 694 O O . LYS A 1 93 ? 4.219 -0.139 14.602 1 89.56 93 LYS A O 1
ATOM 699 N N . ASP A 1 94 ? 4.793 -1.929 13.328 1 87.12 94 ASP A N 1
ATOM 700 C CA . ASP A 1 94 ? 5.438 -1.087 12.32 1 87.12 94 ASP A CA 1
ATOM 701 C C . ASP A 1 94 ? 4.441 -0.67 11.242 1 87.12 94 ASP A C 1
ATOM 703 O O . ASP A 1 94 ? 4.84 -0.24 10.156 1 87.12 94 ASP A O 1
ATOM 707 N N . ASN A 1 95 ? 3.174 -0.861 11.406 1 88.56 95 ASN A N 1
ATOM 708 C CA . ASN A 1 95 ? 2.072 -0.399 10.562 1 88.56 95 ASN A CA 1
ATOM 709 C C . ASN A 1 95 ? 1.96 -1.225 9.281 1 88.56 95 ASN A C 1
ATOM 711 O O . ASN A 1 95 ? 1.426 -0.75 8.281 1 88.56 95 ASN A O 1
ATOM 715 N N . CYS A 1 96 ? 2.473 -2.43 9.32 1 90.81 96 CYS A N 1
ATOM 716 C CA . CYS A 1 96 ? 2.234 -3.4 8.258 1 90.81 96 CYS A CA 1
ATOM 717 C C . CYS A 1 96 ? 1.074 -4.324 8.617 1 90.81 96 CYS A C 1
ATOM 719 O O . CYS A 1 96 ? 0.785 -4.539 9.797 1 90.81 96 CYS A O 1
ATOM 721 N N . TYR A 1 97 ? 0.408 -4.754 7.645 1 93.94 97 TYR A N 1
ATOM 722 C CA . TYR A 1 97 ? -0.639 -5.746 7.863 1 93.94 97 TYR A CA 1
ATOM 723 C C . TYR A 1 97 ? -0.167 -7.137 7.445 1 93.94 97 TYR A C 1
ATOM 725 O O . TYR A 1 97 ? 0.081 -7.387 6.266 1 93.94 97 TYR A O 1
ATOM 733 N N . LEU A 1 98 ? -0.086 -8 8.422 1 91.69 98 LEU A N 1
ATOM 734 C CA . LEU A 1 98 ? 0.478 -9.328 8.211 1 91.69 98 LEU A CA 1
ATOM 735 C C . LEU A 1 98 ? -0.625 -10.375 8.055 1 91.69 98 LEU A C 1
ATOM 737 O O . LEU A 1 98 ? -1.551 -10.43 8.867 1 91.69 98 LEU A O 1
ATOM 741 N N . TRP A 1 99 ? -0.482 -11.086 6.988 1 87.38 99 TRP A N 1
ATOM 742 C CA . TRP A 1 99 ? -1.438 -12.164 6.75 1 87.38 99 TRP A CA 1
ATOM 743 C C . TRP A 1 99 ? -1.321 -13.242 7.82 1 87.38 99 TRP A C 1
ATOM 745 O O . TRP A 1 99 ? -0.215 -13.656 8.18 1 87.38 99 TRP A O 1
ATOM 755 N N . ILE A 1 100 ? -2.434 -13.641 8.352 1 77.31 100 ILE A N 1
ATOM 756 C CA . ILE A 1 100 ? -2.533 -14.742 9.305 1 77.31 100 ILE A CA 1
ATOM 757 C C . ILE A 1 100 ? -3.17 -15.953 8.625 1 77.31 100 ILE A C 1
ATOM 759 O O . ILE A 1 100 ? -4.309 -15.883 8.156 1 77.31 100 ILE A O 1
ATOM 763 N N . PRO A 1 101 ? -2.281 -16.984 8.492 1 72.5 101 PRO A N 1
ATOM 764 C CA . PRO A 1 101 ? -2.914 -18.188 7.918 1 72.5 101 PRO A CA 1
ATOM 765 C C . PRO A 1 101 ? -4.195 -18.578 8.648 1 72.5 101 PRO A C 1
ATOM 767 O O . PRO A 1 101 ? -4.277 -18.438 9.867 1 72.5 101 PRO A O 1
ATOM 770 N N . GLN A 1 102 ? -5.297 -18.594 7.887 1 64.5 102 GLN A N 1
ATOM 771 C CA . GLN A 1 102 ? -6.547 -19.031 8.5 1 64.5 102 GLN A CA 1
ATOM 772 C C . GLN A 1 102 ? -6.629 -20.562 8.562 1 64.5 102 GLN A C 1
ATOM 774 O O . GLN A 1 102 ? -6.145 -21.25 7.66 1 64.5 102 GLN A O 1
ATOM 779 N N . GLU A 1 103 ? -6.398 -21.031 9.711 1 55.16 103 GLU A N 1
ATOM 780 C CA . GLU A 1 103 ? -6.586 -22.469 9.852 1 55.16 103 GLU A CA 1
ATOM 781 C C . GLU A 1 103 ? -7.875 -22.938 9.188 1 55.16 103 GLU A C 1
ATOM 783 O O . GLU A 1 103 ? -8.922 -22.297 9.352 1 55.16 103 GLU A O 1
ATOM 788 N N . LYS A 1 104 ? -7.789 -23.609 8.062 1 50.16 104 LYS A N 1
ATOM 789 C CA . LYS A 1 104 ? -8.969 -24.328 7.609 1 50.16 104 LYS A CA 1
ATOM 790 C C . LYS A 1 104 ? -9.289 -25.5 8.539 1 50.16 104 LYS A C 1
ATOM 792 O O . LYS A 1 104 ? -8.391 -26.094 9.141 1 50.16 104 LYS A O 1
ATOM 797 N N . MET B 1 1 ? 2.553 11.727 3.055 1 91.81 1 MET B N 1
ATOM 798 C CA . MET B 1 1 ? 3.738 12.508 2.703 1 91.81 1 MET B CA 1
ATOM 799 C C . MET B 1 1 ? 3.447 13.445 1.536 1 91.81 1 MET B C 1
ATOM 801 O O . MET B 1 1 ? 2.635 13.125 0.666 1 91.81 1 MET B O 1
ATOM 805 N N . THR B 1 2 ? 4.141 14.648 1.507 1 91.94 2 THR B N 1
ATOM 806 C CA . THR B 1 2 ? 3.971 15.609 0.424 1 91.94 2 THR B CA 1
ATOM 807 C C . THR B 1 2 ? 5.246 16.422 0.214 1 91.94 2 THR B C 1
ATOM 809 O O . THR B 1 2 ? 6.051 16.578 1.136 1 91.94 2 THR B O 1
ATOM 812 N N . SER B 1 3 ? 5.438 16.891 -1.007 1 92.62 3 SER B N 1
ATOM 813 C CA . SER B 1 3 ? 6.531 17.812 -1.271 1 92.62 3 SER B CA 1
ATOM 814 C C . SER B 1 3 ? 6.047 19.266 -1.239 1 92.62 3 SER B C 1
ATOM 816 O O . SER B 1 3 ? 6.848 20.203 -1.356 1 92.62 3 SER B O 1
ATOM 818 N N . VAL B 1 4 ? 4.707 19.453 -1.026 1 91.12 4 VAL B N 1
ATOM 819 C CA . VAL B 1 4 ? 4.082 20.766 -1.105 1 91.12 4 VAL B CA 1
ATOM 820 C C . VAL B 1 4 ? 3.871 21.312 0.3 1 91.12 4 VAL B C 1
ATOM 822 O O . VAL B 1 4 ? 2.934 20.922 0.997 1 91.12 4 VAL B O 1
ATOM 825 N N . GLU B 1 5 ? 4.629 22.281 0.639 1 92.81 5 GLU B N 1
ATOM 826 C CA . GLU B 1 5 ? 4.637 22.812 1.995 1 92.81 5 GLU B CA 1
ATOM 827 C C . GLU B 1 5 ? 3.301 23.469 2.334 1 92.81 5 GLU B C 1
ATOM 829 O O . GLU B 1 5 ? 2.838 23.391 3.475 1 92.81 5 GLU B O 1
ATOM 834 N N . ARG B 1 6 ? 2.723 24.125 1.381 1 90.81 6 ARG B N 1
ATOM 835 C CA . ARG B 1 6 ? 1.522 24.906 1.646 1 90.81 6 ARG B CA 1
ATOM 836 C C . ARG B 1 6 ? 0.359 24 2.053 1 90.81 6 ARG B C 1
ATOM 838 O O . ARG B 1 6 ? -0.668 24.484 2.531 1 90.81 6 ARG B O 1
ATOM 845 N N . TYR B 1 7 ? 0.414 22.719 1.843 1 90.19 7 TYR B N 1
ATOM 846 C CA . TYR B 1 7 ? -0.631 21.797 2.266 1 90.19 7 TYR B CA 1
ATOM 847 C C . TYR B 1 7 ? -0.58 21.562 3.771 1 90.19 7 TYR B C 1
ATOM 849 O O . TYR B 1 7 ? -1.533 21.047 4.359 1 90.19 7 TYR B O 1
ATOM 857 N N . LEU B 1 8 ? 0.488 21.969 4.414 1 93.12 8 LEU B N 1
ATOM 858 C CA . LEU B 1 8 ? 0.693 21.609 5.812 1 93.12 8 LEU B CA 1
ATOM 859 C C . LEU B 1 8 ? 0.617 22.828 6.711 1 93.12 8 LEU B C 1
ATOM 861 O O . LEU B 1 8 ? 1.089 23.906 6.34 1 93.12 8 LEU B O 1
ATOM 865 N N . VAL B 1 9 ? -0.014 22.609 7.809 1 94.31 9 VAL B N 1
ATOM 866 C CA . VAL B 1 9 ? 0.004 23.625 8.859 1 94.31 9 VAL B CA 1
ATOM 867 C C . VAL B 1 9 ? 0.772 23.094 10.07 1 94.31 9 VAL B C 1
ATOM 869 O O . VAL B 1 9 ? 1.041 21.891 10.164 1 94.31 9 VAL B O 1
ATOM 872 N N . ASN B 1 10 ? 1.3 24.016 10.914 1 95.62 10 ASN B N 1
ATOM 873 C CA . ASN B 1 10 ? 2.045 23.672 12.125 1 95.62 10 ASN B CA 1
ATOM 874 C C . ASN B 1 10 ? 3.285 22.844 11.797 1 95.62 10 ASN B C 1
ATOM 876 O O . ASN B 1 10 ? 3.547 21.828 12.445 1 95.62 10 ASN B O 1
ATOM 880 N N . LEU B 1 11 ? 3.914 23.297 10.797 1 95.06 11 LEU B N 1
ATOM 881 C CA . LEU B 1 11 ? 5.121 22.609 10.359 1 95.06 11 LEU B CA 1
ATOM 882 C C . LEU B 1 11 ? 6.234 22.75 11.391 1 95.06 11 LEU B C 1
ATOM 884 O O . LEU B 1 11 ? 6.531 23.859 11.836 1 95.06 11 LEU B O 1
ATOM 888 N N . LYS B 1 12 ? 6.801 21.641 11.766 1 96.19 12 LYS B N 1
ATOM 889 C CA . LYS B 1 12 ? 7.938 21.594 12.68 1 96.19 12 LYS B CA 1
ATOM 890 C C . LYS B 1 12 ? 9.164 20.969 12.008 1 96.19 12 LYS B C 1
ATOM 892 O O . LYS B 1 12 ? 9.031 20.1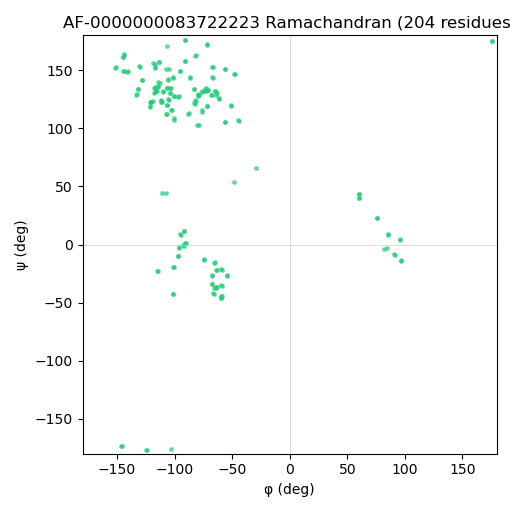56 11.094 1 96.19 12 LYS B O 1
ATOM 897 N N . SER B 1 13 ? 10.297 21.312 12.523 1 90.88 13 SER B N 1
ATOM 898 C CA . SER B 1 13 ? 11.539 20.75 12.008 1 90.88 13 SER B CA 1
ATOM 899 C C . SER B 1 13 ? 11.633 19.25 12.312 1 90.88 13 SER B C 1
ATOM 901 O O . SER B 1 13 ? 11.055 18.781 13.289 1 90.88 13 SER B O 1
ATOM 903 N N . TYR B 1 14 ? 12.188 18.625 11.391 1 86.06 14 TYR B N 1
ATOM 904 C CA . TYR B 1 14 ? 12.422 17.188 11.516 1 86.06 14 TYR B CA 1
ATOM 905 C C . TYR B 1 14 ? 13.914 16.875 11.484 1 86.06 14 TYR B C 1
ATOM 907 O O . TYR B 1 14 ? 14.68 17.516 10.773 1 86.06 14 TYR B O 1
ATOM 915 N N . ALA B 1 15 ? 14.32 16 12.422 1 86 15 ALA B N 1
ATOM 916 C CA . ALA B 1 15 ? 15.711 15.578 12.32 1 86 15 ALA B CA 1
ATOM 917 C C . ALA B 1 15 ? 16.062 15.172 10.891 1 86 15 ALA B C 1
ATOM 919 O O . ALA B 1 15 ? 15.195 14.719 10.141 1 86 15 ALA B O 1
ATOM 920 N N . THR B 1 16 ? 17.344 15.461 10.562 1 84.62 16 THR B N 1
ATOM 921 C CA . THR B 1 16 ? 17.797 15.07 9.234 1 84.62 16 THR B CA 1
ATOM 922 C C . THR B 1 16 ? 17.594 13.57 9.016 1 84.62 16 THR B C 1
ATOM 924 O O . THR B 1 16 ? 18.219 12.758 9.695 1 84.62 16 THR B O 1
ATOM 927 N N . SER B 1 17 ? 16.609 13.273 8.242 1 91 17 SER B N 1
ATOM 928 C CA . SER B 1 17 ? 16.297 11.891 7.898 1 91 17 SER B CA 1
ATOM 929 C C . SER B 1 17 ? 15.812 11.773 6.457 1 91 17 SER B C 1
ATOM 931 O O . SER B 1 17 ? 15.672 12.781 5.762 1 91 17 SER B O 1
ATOM 933 N N . PHE B 1 18 ? 15.844 10.5 5.957 1 89.44 18 PHE B N 1
ATOM 934 C CA . PHE B 1 18 ? 15.516 10.25 4.559 1 89.44 18 PHE B CA 1
ATOM 935 C C . PHE B 1 18 ? 14.461 9.156 4.434 1 89.44 18 PHE B C 1
ATOM 937 O O . PHE B 1 18 ? 14.375 8.266 5.285 1 89.44 18 PHE B O 1
ATOM 944 N N . VAL B 1 19 ? 13.648 9.43 3.508 1 85.56 19 VAL B N 1
ATOM 945 C CA . VAL B 1 19 ? 12.805 8.32 3.076 1 85.56 19 VAL B CA 1
ATOM 946 C C . VAL B 1 19 ? 13.352 7.734 1.773 1 85.56 19 VAL B C 1
ATOM 948 O O . VAL B 1 19 ? 13.945 8.453 0.966 1 85.56 19 VAL B O 1
ATOM 951 N N . THR B 1 20 ? 13.25 6.344 1.629 1 80.44 20 THR B N 1
ATOM 952 C CA . THR B 1 20 ? 13.633 5.684 0.386 1 80.44 20 THR B CA 1
ATOM 953 C C . THR B 1 20 ? 12.414 5.453 -0.502 1 80.44 20 THR B C 1
ATOM 955 O O . THR B 1 20 ? 11.406 4.906 -0.051 1 80.44 20 THR B O 1
ATOM 958 N N . PHE B 1 21 ? 12.602 5.934 -1.737 1 76.06 21 PHE B N 1
ATOM 959 C CA . PHE B 1 21 ? 11.516 5.766 -2.695 1 76.06 21 PHE B CA 1
ATOM 960 C C . PHE B 1 21 ? 11.555 4.379 -3.322 1 76.06 21 PHE B C 1
ATOM 962 O O . PHE B 1 21 ? 12.547 3.658 -3.184 1 76.06 21 PHE B O 1
ATOM 969 N N . GLY B 1 22 ? 10.484 3.955 -3.91 1 69.75 22 GLY B N 1
ATOM 970 C CA . GLY B 1 22 ? 10.383 2.65 -4.543 1 69.75 22 GLY B CA 1
ATOM 971 C C . GLY B 1 22 ? 11.469 2.391 -5.566 1 69.75 22 GLY B C 1
ATOM 972 O O . GLY B 1 22 ? 11.867 1.244 -5.777 1 69.75 22 GLY B O 1
ATOM 973 N N . ASP B 1 23 ? 12.023 3.521 -6.18 1 69.81 23 ASP B N 1
ATOM 974 C CA . ASP B 1 23 ? 13.062 3.365 -7.195 1 69.81 23 ASP B CA 1
ATOM 975 C C . ASP B 1 23 ? 14.453 3.381 -6.566 1 69.81 23 ASP B C 1
ATOM 977 O O . ASP B 1 23 ? 15.461 3.312 -7.273 1 69.81 23 ASP B O 1
ATOM 981 N N . GLY B 1 24 ? 14.508 3.502 -5.273 1 75.19 24 GLY B N 1
ATOM 982 C CA . GLY B 1 24 ? 15.773 3.475 -4.559 1 75.19 24 GLY B CA 1
ATOM 983 C C . GLY B 1 24 ? 16.328 4.859 -4.266 1 75.19 24 GLY B C 1
ATOM 984 O O . GLY B 1 24 ? 17.234 5.012 -3.449 1 75.19 24 GLY B O 1
ATOM 985 N N . ALA B 1 25 ? 15.766 5.816 -4.902 1 78.44 25 ALA B N 1
ATOM 986 C CA . ALA B 1 25 ? 16.203 7.184 -4.621 1 78.44 25 ALA B CA 1
ATOM 987 C C . ALA B 1 25 ? 15.805 7.602 -3.207 1 78.44 25 ALA B C 1
ATOM 989 O O . ALA B 1 25 ? 14.891 7.023 -2.613 1 78.44 25 ALA B O 1
ATOM 990 N N . LYS B 1 26 ? 16.625 8.539 -2.695 1 85 26 LYS B N 1
ATOM 991 C CA . LYS B 1 26 ? 16.344 9.031 -1.35 1 85 26 LYS B CA 1
ATOM 992 C C . LYS B 1 26 ? 15.773 10.445 -1.388 1 85 26 LYS B C 1
ATOM 994 O O . LYS B 1 26 ? 16.203 11.273 -2.195 1 85 26 LYS B O 1
ATOM 999 N N . GLY B 1 27 ? 14.734 10.625 -0.612 1 89.88 27 GLY B N 1
ATOM 1000 C CA . GLY B 1 27 ? 14.18 11.953 -0.397 1 89.88 27 GLY B CA 1
ATOM 1001 C C . GLY B 1 27 ? 14.422 12.477 1.006 1 89.88 27 GLY B C 1
ATOM 1002 O O . GLY B 1 27 ? 14.227 11.758 1.986 1 89.88 27 GLY B O 1
ATOM 1003 N N . GLU B 1 28 ? 14.891 13.711 1.091 1 93.69 28 GLU B N 1
ATOM 1004 C CA . GLU B 1 28 ? 15.148 14.336 2.385 1 93.69 28 GLU B CA 1
ATOM 1005 C C . GLU B 1 28 ? 13.844 14.773 3.055 1 93.69 28 GLU B C 1
ATOM 1007 O O . GLU B 1 28 ? 12.992 15.383 2.42 1 93.69 28 GLU B O 1
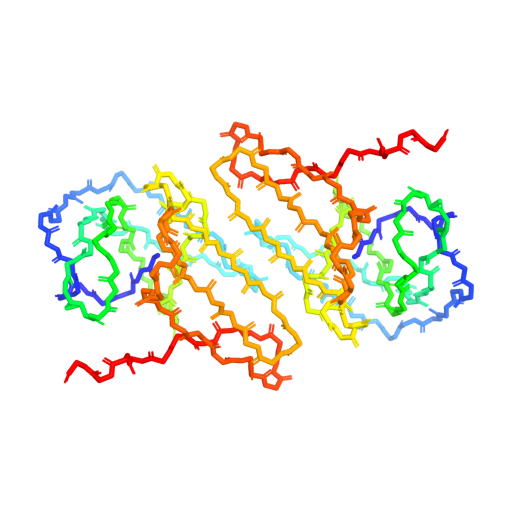ATOM 1012 N N . ILE B 1 29 ? 13.727 14.414 4.336 1 95.38 29 ILE B N 1
ATOM 1013 C CA . ILE B 1 29 ? 12.594 14.898 5.125 1 95.38 29 ILE B CA 1
ATOM 1014 C C . ILE B 1 29 ? 12.891 16.312 5.637 1 95.38 29 ILE B C 1
ATOM 1016 O O . ILE B 1 29 ? 13.883 16.531 6.34 1 95.38 29 ILE B O 1
ATOM 1020 N N . LYS B 1 30 ? 11.984 17.234 5.301 1 96.06 30 LYS B N 1
ATOM 1021 C CA . LYS B 1 30 ? 12.211 18.641 5.629 1 96.06 30 LYS B CA 1
ATOM 1022 C C . LYS B 1 30 ? 11.414 19.047 6.867 1 96.06 30 LYS B C 1
ATOM 1024 O O . LYS B 1 30 ? 11.719 20.062 7.5 1 96.06 30 LYS B O 1
ATOM 1029 N N . GLY B 1 31 ? 10.445 18.25 7.133 1 96.88 31 GLY B N 1
ATOM 1030 C CA . GLY B 1 31 ? 9.586 18.594 8.258 1 96.88 31 GLY B CA 1
ATOM 1031 C C . GLY B 1 31 ? 8.406 17.641 8.406 1 96.88 31 GLY B C 1
ATOM 1032 O O . GLY B 1 31 ? 8.273 16.688 7.648 1 96.88 31 GLY B O 1
ATOM 1033 N N . ILE B 1 32 ? 7.672 17.906 9.516 1 96.12 32 ILE B N 1
ATOM 1034 C CA . ILE B 1 32 ? 6.449 17.156 9.828 1 96.12 32 ILE B CA 1
ATOM 1035 C C . ILE B 1 32 ? 5.344 18.141 10.227 1 96.12 32 ILE B C 1
ATOM 1037 O O . ILE B 1 32 ? 5.574 19.047 11.016 1 96.12 32 ILE B O 1
ATOM 1041 N N . GLY B 1 33 ? 4.219 17.984 9.586 1 95.5 33 GLY B N 1
ATOM 1042 C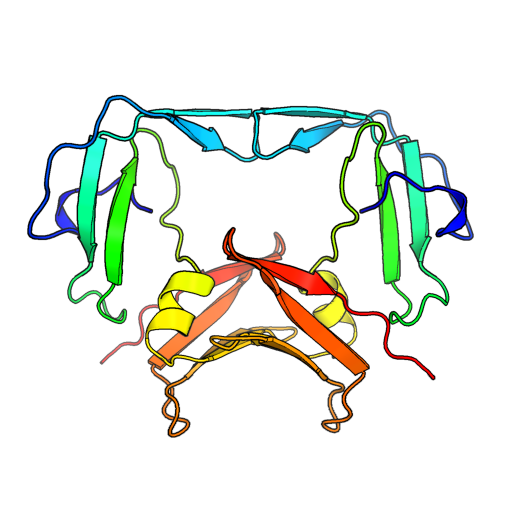 CA . GLY B 1 33 ? 3.111 18.891 9.859 1 95.5 33 GLY B CA 1
ATOM 1043 C C . GLY B 1 33 ? 1.755 18.219 9.758 1 95.5 33 GLY B C 1
ATOM 1044 O O . GLY B 1 33 ? 1.656 17 9.828 1 95.5 33 GLY B O 1
ATOM 1045 N N . LYS B 1 34 ? 0.672 19.094 9.875 1 94 34 LYS B N 1
ATOM 1046 C CA . LYS B 1 34 ? -0.713 18.641 9.797 1 94 34 LYS B CA 1
ATOM 1047 C C . LYS B 1 34 ? -1.342 19.016 8.461 1 94 34 LYS B C 1
ATOM 1049 O O . LYS B 1 34 ? -1.215 20.172 8.016 1 94 34 LYS B O 1
ATOM 1054 N N . LEU B 1 35 ? -1.825 17.906 7.836 1 89.75 35 LEU B N 1
ATOM 1055 C CA . LEU B 1 35 ? -2.566 18.203 6.613 1 89.75 35 LEU B CA 1
ATOM 1056 C C . LEU B 1 35 ? -3.955 18.75 6.938 1 89.75 35 LEU B C 1
ATOM 1058 O O . LEU B 1 35 ? -4.691 18.141 7.719 1 89.75 35 LEU B O 1
ATOM 1062 N N . THR B 1 36 ? -4.227 19.922 6.598 1 75.69 36 THR B N 1
ATOM 1063 C CA . THR B 1 36 ? -5.559 20.5 6.75 1 75.69 36 THR B CA 1
ATOM 1064 C C . THR B 1 36 ? -6.246 20.625 5.395 1 75.69 36 THR B C 1
ATOM 1066 O O . THR B 1 36 ? -5.582 20.75 4.363 1 75.69 36 THR B O 1
ATOM 1069 N N . ASN B 1 37 ? -7.395 20.906 5.07 1 64.38 37 ASN B N 1
ATOM 1070 C CA . ASN B 1 37 ? -8.625 20.953 4.293 1 64.38 37 ASN B CA 1
ATOM 1071 C C . ASN B 1 37 ? -8.352 20.812 2.797 1 64.38 37 ASN B C 1
ATOM 1073 O O . ASN B 1 37 ? -7.715 21.688 2.195 1 64.38 37 ASN B O 1
ATOM 1077 N N . ASN B 1 38 ? -7.918 19.859 2.195 1 61.72 38 ASN B N 1
ATOM 1078 C CA . ASN B 1 38 ? -8.039 19.797 0.743 1 61.72 38 ASN B CA 1
ATOM 1079 C C . ASN B 1 38 ? -9.016 18.703 0.311 1 61.72 38 ASN B C 1
ATOM 1081 O O . ASN B 1 38 ? -8.75 17.984 -0.653 1 61.72 38 ASN B O 1
ATOM 1085 N N . GLY B 1 39 ? -10.125 18.672 1.019 1 68.69 39 GLY B N 1
ATOM 1086 C CA . GLY B 1 39 ? -11.047 17.609 0.688 1 68.69 39 GLY B CA 1
ATOM 1087 C C . GLY B 1 39 ? -10.688 16.281 1.333 1 68.69 39 GLY B C 1
ATOM 1088 O O . GLY B 1 39 ? -11.359 15.266 1.107 1 68.69 39 GLY B O 1
ATOM 1089 N N . LEU B 1 40 ? -9.547 16.297 2.031 1 74.69 40 LEU B N 1
ATOM 1090 C CA . LEU B 1 40 ? -9.086 15.109 2.75 1 74.69 40 LEU B CA 1
ATOM 1091 C C . LEU B 1 40 ? -9.305 15.266 4.25 1 74.69 40 LEU B C 1
ATOM 1093 O O . LEU B 1 40 ? -9.406 16.391 4.754 1 74.69 40 LEU B O 1
ATOM 1097 N N . PRO B 1 41 ? -9.5 14.141 4.871 1 78.81 41 PRO B N 1
ATOM 1098 C CA . PRO B 1 41 ? -9.477 14.242 6.332 1 78.81 41 PRO B CA 1
ATOM 1099 C C . PRO B 1 41 ? -8.172 14.852 6.859 1 78.81 41 PRO B C 1
ATOM 1101 O O . PRO B 1 41 ? -7.148 14.797 6.18 1 78.81 41 PRO B O 1
ATOM 1104 N N . ASN B 1 42 ? -8.359 15.508 8.023 1 85.44 42 ASN B N 1
ATOM 1105 C CA . ASN B 1 42 ? -7.16 16.016 8.68 1 85.44 42 ASN B CA 1
ATOM 1106 C C . ASN B 1 42 ? -6.199 14.891 9.055 1 85.44 42 ASN B C 1
ATOM 1108 O O . ASN B 1 42 ? -6.602 13.906 9.672 1 85.44 42 ASN B O 1
ATOM 1112 N N . LEU B 1 43 ? -4.988 15.039 8.586 1 88.56 43 LEU B N 1
ATOM 1113 C CA . LEU B 1 43 ? -3.959 14.062 8.922 1 88.56 43 LEU B CA 1
ATOM 1114 C C . LEU B 1 43 ? -2.83 14.719 9.711 1 88.56 43 LEU B C 1
ATOM 1116 O O . LEU B 1 43 ? -2.295 15.75 9.297 1 88.56 43 LEU B O 1
ATOM 1120 N N . ASP B 1 44 ? -2.535 14.039 10.773 1 89.75 44 ASP B N 1
ATOM 1121 C CA . ASP B 1 44 ? -1.412 14.508 11.586 1 89.75 44 ASP B CA 1
ATOM 1122 C C . ASP B 1 44 ? -0.107 13.852 11.141 1 89.75 44 ASP B C 1
ATOM 1124 O O . ASP B 1 44 ? -0.124 12.82 10.461 1 89.75 44 ASP B O 1
ATOM 1128 N N . ASN B 1 45 ? 0.993 14.492 11.461 1 92 45 ASN B N 1
ATOM 1129 C CA . ASN B 1 45 ? 2.328 13.93 11.281 1 92 45 ASN B CA 1
ATOM 1130 C C . ASN B 1 45 ? 2.604 13.594 9.82 1 92 45 ASN B C 1
ATOM 1132 O O . ASN B 1 45 ? 3.094 12.5 9.508 1 92 45 ASN B O 1
ATOM 1136 N N . VAL B 1 46 ? 2.166 14.453 8.953 1 94 46 VAL B N 1
ATOM 1137 C CA . VAL B 1 46 ? 2.471 14.328 7.535 1 94 46 VAL B CA 1
ATOM 1138 C C . VAL B 1 46 ? 3.889 14.828 7.262 1 94 46 VAL B C 1
ATOM 1140 O O . VAL B 1 46 ? 4.246 15.938 7.656 1 94 46 VAL B O 1
ATOM 1143 N N . LEU B 1 47 ? 4.645 14.023 6.602 1 94.81 47 LEU B N 1
ATOM 1144 C CA . LEU B 1 47 ? 6.035 14.375 6.328 1 94.81 47 LEU B CA 1
ATOM 1145 C C . LEU B 1 47 ? 6.141 15.266 5.098 1 94.81 47 LEU B C 1
ATOM 1147 O O . LEU B 1 47 ? 5.488 15.008 4.082 1 94.81 47 LEU B O 1
ATOM 1151 N N . LEU B 1 48 ? 6.914 16.312 5.234 1 95.5 48 LEU B N 1
ATOM 1152 C CA . LEU B 1 48 ? 7.363 17.109 4.094 1 95.5 48 LEU B CA 1
ATOM 1153 C C . LEU B 1 48 ? 8.656 16.531 3.514 1 95.5 48 LEU B C 1
ATOM 1155 O O . LEU B 1 48 ? 9.703 16.594 4.16 1 95.5 48 LEU B O 1
ATOM 1159 N N . VAL B 1 49 ? 8.555 16.031 2.318 1 95.19 49 VAL B N 1
ATOM 1160 C CA . VAL B 1 49 ? 9.688 15.305 1.739 1 95.19 49 VAL B CA 1
ATOM 1161 C C . VAL B 1 49 ? 10.117 15.984 0.442 1 95.19 49 VAL B C 1
ATOM 1163 O O . VAL B 1 49 ? 9.336 16.078 -0.507 1 95.19 49 VAL B O 1
ATOM 1166 N N . LYS B 1 50 ? 11.344 16.359 0.437 1 92.69 50 LYS B N 1
ATOM 1167 C CA . LYS B 1 50 ? 11.898 16.984 -0.765 1 92.69 50 LYS B CA 1
ATOM 1168 C C . LYS B 1 50 ? 12.055 15.953 -1.885 1 92.69 50 LYS B C 1
ATOM 1170 O O . LYS B 1 50 ? 12.555 14.852 -1.657 1 92.69 50 LYS B O 1
ATOM 1175 N N . GLY B 1 51 ? 11.609 16.344 -3.053 1 86.88 51 GLY B N 1
ATOM 1176 C CA . GLY B 1 51 ? 11.828 15.484 -4.207 1 86.88 51 GLY B CA 1
ATOM 1177 C C . GLY B 1 51 ? 10.703 14.5 -4.449 1 86.88 51 GLY B C 1
ATOM 1178 O O . GLY B 1 51 ? 10.695 13.789 -5.457 1 86.88 51 GLY B O 1
ATOM 1179 N N . LEU B 1 52 ? 9.805 14.43 -3.531 1 88.31 52 LEU B N 1
ATOM 1180 C CA . LEU B 1 52 ? 8.648 13.562 -3.734 1 88.31 52 LEU B CA 1
ATOM 1181 C C . LEU B 1 52 ? 7.816 14.0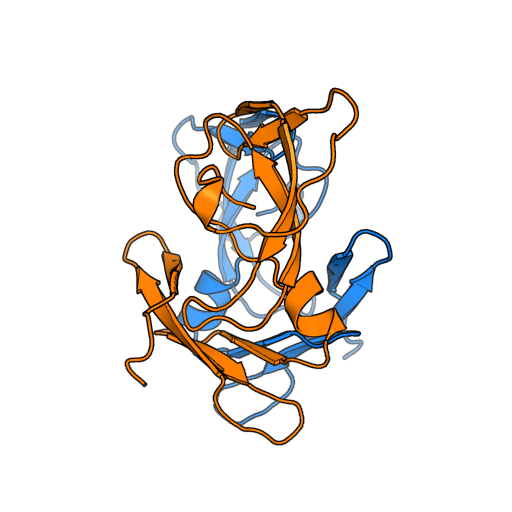39 -4.918 1 88.31 52 LEU B C 1
ATOM 1183 O O . LEU B 1 52 ? 7.48 15.227 -5.012 1 88.31 52 LEU B O 1
ATOM 1187 N N . THR B 1 53 ? 7.492 13.141 -5.867 1 85.31 53 THR B N 1
ATOM 1188 C CA . THR B 1 53 ? 6.84 13.531 -7.109 1 85.31 53 THR B CA 1
ATOM 1189 C C . THR B 1 53 ? 5.328 13.328 -7.016 1 85.31 53 THR B C 1
ATOM 1191 O O . THR B 1 53 ? 4.59 13.719 -7.918 1 85.31 53 THR B O 1
ATOM 1194 N N . ALA B 1 54 ? 4.844 12.68 -5.992 1 86.31 54 ALA B N 1
ATOM 1195 C CA . ALA B 1 54 ? 3.418 12.492 -5.75 1 86.31 54 ALA B CA 1
ATOM 1196 C C . ALA B 1 54 ? 3.092 12.625 -4.266 1 86.31 54 ALA B C 1
ATOM 1198 O O . ALA B 1 54 ? 3.945 12.375 -3.41 1 86.31 54 ALA B O 1
ATOM 1199 N N . ASN B 1 55 ? 1.897 13.102 -3.975 1 88.62 55 ASN B N 1
ATOM 1200 C CA . ASN B 1 55 ? 1.413 13.094 -2.598 1 88.62 55 ASN B CA 1
ATOM 1201 C C . ASN B 1 55 ? 0.888 11.719 -2.201 1 88.62 55 ASN B C 1
ATOM 1203 O O . ASN B 1 55 ? 0.061 11.133 -2.906 1 88.62 55 ASN B O 1
ATOM 1207 N N . LEU B 1 56 ? 1.38 11.219 -1.046 1 89.81 56 LEU B N 1
ATOM 1208 C CA . LEU B 1 56 ? 1.043 9.859 -0.625 1 89.81 56 LEU B CA 1
ATOM 1209 C C . LEU B 1 56 ? 0.25 9.875 0.677 1 89.81 56 LEU B C 1
ATOM 1211 O O . LEU B 1 56 ? 0.593 10.609 1.609 1 89.81 56 LEU B O 1
ATOM 1215 N N . ILE B 1 57 ? -0.785 9.125 0.639 1 90.44 57 ILE B N 1
ATOM 1216 C CA . ILE B 1 57 ? -1.631 9.023 1.823 1 90.44 57 ILE B CA 1
ATOM 1217 C C . ILE B 1 57 ? -1.384 7.691 2.525 1 90.44 57 ILE B C 1
ATOM 1219 O O . ILE B 1 57 ? -1.408 6.633 1.89 1 90.44 57 ILE B O 1
ATOM 1223 N N . SER B 1 58 ? -1.167 7.754 3.803 1 91.31 58 SER B N 1
ATOM 1224 C CA . SER B 1 58 ? -0.926 6.562 4.605 1 91.31 58 SER B CA 1
ATOM 1225 C C . SER B 1 58 ? -2.236 5.895 5.012 1 91.31 58 SER B C 1
ATOM 1227 O O . SER B 1 58 ? -3.053 6.496 5.711 1 91.31 58 SER B O 1
ATOM 1229 N N . ILE B 1 59 ? -2.395 4.641 4.629 1 94.31 59 ILE B N 1
ATOM 1230 C CA . ILE B 1 59 ? -3.566 3.863 5.012 1 94.31 59 ILE B CA 1
ATOM 1231 C C . ILE B 1 59 ? -3.648 3.764 6.531 1 94.31 59 ILE B C 1
ATOM 1233 O O . ILE B 1 59 ? -4.707 4 7.121 1 94.31 59 ILE B O 1
ATOM 1237 N N . SER B 1 60 ? -2.516 3.465 7.156 1 93.88 60 SER B N 1
ATOM 1238 C CA . SER B 1 60 ? -2.504 3.26 8.602 1 93.88 60 SER B CA 1
ATOM 1239 C C . SER B 1 60 ? -2.879 4.539 9.344 1 93.88 60 SER B C 1
ATOM 1241 O O . SER B 1 60 ? -3.557 4.488 10.375 1 93.88 60 SER B O 1
ATOM 1243 N N . GLN B 1 61 ? -2.463 5.684 8.852 1 90.75 61 GLN B N 1
ATOM 1244 C CA . GLN B 1 61 ? -2.805 6.945 9.5 1 90.75 61 GLN B CA 1
ATOM 1245 C C . GLN B 1 61 ? -4.305 7.211 9.43 1 90.75 61 GLN B C 1
ATOM 1247 O O . GLN B 1 61 ? -4.902 7.688 10.398 1 90.75 61 GLN B O 1
ATOM 1252 N N . LEU B 1 62 ? -4.895 6.941 8.281 1 92 62 LEU B N 1
ATOM 1253 C CA . LEU B 1 62 ? -6.344 7.059 8.172 1 92 62 LEU B CA 1
ATOM 1254 C C . LEU B 1 62 ? -7.039 6.133 9.164 1 92 62 LEU B C 1
ATOM 1256 O O . LEU B 1 62 ? -7.941 6.559 9.891 1 92 62 LEU B O 1
ATOM 1260 N N . CYS B 1 63 ? -6.551 4.953 9.227 1 95.44 63 CYS B N 1
ATOM 1261 C CA . CYS B 1 63 ? -7.18 3.943 10.07 1 95.44 63 CYS B CA 1
ATOM 1262 C C . CYS B 1 63 ? -7.027 4.297 11.547 1 95.44 63 CYS B C 1
ATOM 1264 O O . CYS B 1 63 ? -7.914 4.012 12.352 1 95.44 63 CYS B O 1
ATOM 1266 N N . ASP B 1 64 ? -5.938 4.906 11.914 1 92.88 64 ASP B N 1
ATOM 1267 C CA . ASP B 1 64 ? -5.723 5.344 13.289 1 92.88 64 ASP B CA 1
ATOM 1268 C C . ASP B 1 64 ? -6.812 6.316 13.734 1 92.88 64 ASP B C 1
ATOM 1270 O O . ASP B 1 64 ? -7.086 6.449 14.93 1 92.88 64 ASP B O 1
ATOM 1274 N N . GLN B 1 65 ? -7.445 6.938 12.812 1 90.75 65 GLN B N 1
ATOM 1275 C CA . GLN B 1 65 ? -8.5 7.898 13.109 1 90.75 65 GLN B CA 1
ATOM 1276 C C . GLN B 1 65 ? -9.875 7.23 13.078 1 90.75 65 GLN B C 1
ATOM 1278 O O . GLN B 1 65 ? -10.898 7.914 13.062 1 90.75 65 GLN B O 1
ATOM 1283 N N . GLY B 1 66 ? -9.859 5.945 12.969 1 93.12 66 GLY B N 1
ATOM 1284 C CA . GLY B 1 66 ? -11.109 5.211 12.938 1 93.12 66 GLY B CA 1
ATOM 1285 C C . GLY B 1 66 ? -11.711 5.121 11.547 1 93.12 66 GLY B C 1
ATOM 1286 O O . GLY B 1 66 ? -12.867 4.719 11.391 1 93.12 66 GLY B O 1
ATOM 1287 N N . ILE B 1 67 ? -10.977 5.531 10.602 1 93.75 67 ILE B N 1
ATOM 1288 C CA . ILE B 1 67 ? -11.406 5.527 9.211 1 93.75 67 ILE B CA 1
ATOM 1289 C C . ILE B 1 67 ? -11.109 4.168 8.578 1 93.75 67 ILE B C 1
ATOM 1291 O O . ILE B 1 67 ? -10.094 3.543 8.898 1 93.75 67 ILE B O 1
ATOM 1295 N N . LYS B 1 68 ? -12.031 3.736 7.703 1 96.62 68 LYS B N 1
ATOM 1296 C CA . LYS B 1 68 ? -11.859 2.482 6.977 1 96.62 68 LYS B CA 1
ATOM 1297 C C . LYS B 1 68 ? -11.484 2.736 5.52 1 96.62 68 LYS B C 1
ATOM 1299 O O . LYS B 1 68 ? -12 3.664 4.895 1 96.62 68 LYS B O 1
ATOM 1304 N N . VAL B 1 69 ? -10.594 1.887 5.023 1 97.31 69 VAL B N 1
ATOM 1305 C CA . VAL B 1 69 ? -10.141 1.997 3.641 1 97.31 69 VAL B CA 1
ATOM 1306 C C . VAL B 1 69 ? -10.438 0.701 2.893 1 97.31 69 VAL B C 1
ATOM 1308 O O . VAL B 1 69 ? -9.922 -0.362 3.246 1 97.31 69 VAL B O 1
ATOM 1311 N N . ASN B 1 70 ? -11.273 0.833 1.853 1 97.75 70 ASN B N 1
ATOM 1312 C CA . ASN B 1 70 ? -11.734 -0.333 1.105 1 97.75 70 ASN B CA 1
ATOM 1313 C C . ASN B 1 70 ? -11.312 -0.261 -0.36 1 97.75 70 ASN B C 1
ATOM 1315 O O . ASN B 1 70 ? -11.672 0.682 -1.067 1 97.75 70 ASN B O 1
ATOM 1319 N N . PHE B 1 71 ? -10.602 -1.28 -0.812 1 97.81 71 PHE B N 1
ATOM 1320 C CA . PHE B 1 71 ? -10.164 -1.349 -2.203 1 97.81 71 PHE B CA 1
ATOM 1321 C C . PHE B 1 71 ? -11.016 -2.344 -2.986 1 97.81 71 PHE B C 1
ATOM 1323 O O . PHE B 1 71 ? -11.297 -3.441 -2.502 1 97.81 71 PHE B O 1
ATOM 1330 N N . THR B 1 7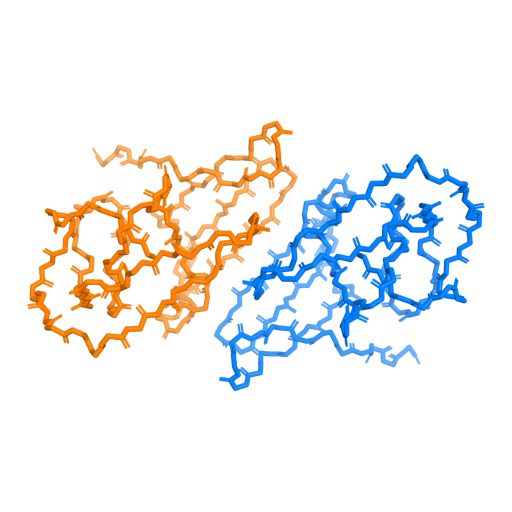2 ? -11.43 -1.947 -4.148 1 96.81 72 THR B N 1
ATOM 1331 C CA . THR B 1 72 ? -12.102 -2.791 -5.133 1 96.81 72 THR B CA 1
ATOM 1332 C C . THR B 1 72 ? -11.359 -2.764 -6.465 1 96.81 72 THR B C 1
ATOM 1334 O O . THR B 1 72 ? -10.297 -2.15 -6.578 1 96.81 72 THR B O 1
ATOM 1337 N N . LYS B 1 73 ? -11.938 -3.439 -7.41 1 96.31 73 LYS B N 1
ATOM 1338 C CA . LYS B 1 73 ? -11.305 -3.523 -8.727 1 96.31 73 LYS B CA 1
ATOM 1339 C C . LYS B 1 73 ? -11.117 -2.137 -9.336 1 96.31 73 LYS B C 1
ATOM 1341 O O . LYS B 1 73 ? -10.078 -1.856 -9.938 1 96.31 73 LYS B O 1
ATOM 1346 N N . SER B 1 74 ? -12.062 -1.247 -9.062 1 96.12 74 SER B N 1
ATOM 1347 C CA . SER B 1 74 ? -12.055 0.003 -9.82 1 96.12 74 SER B CA 1
ATOM 1348 C C . SER B 1 74 ? -11.773 1.194 -8.906 1 96.12 74 SER B C 1
ATOM 1350 O O . SER B 1 74 ? -11.359 2.258 -9.375 1 96.12 74 SER B O 1
ATOM 1352 N N . GLU B 1 75 ? -12.062 1.004 -7.578 1 96.69 75 GLU B N 1
ATOM 1353 C CA . GLU B 1 75 ? -12.016 2.195 -6.738 1 96.69 75 GLU B CA 1
ATOM 1354 C C . GLU B 1 75 ? -11.5 1.866 -5.34 1 96.69 75 GLU B C 1
ATOM 1356 O O . GLU B 1 75 ? -11.398 0.694 -4.969 1 96.69 75 GLU B O 1
ATOM 1361 N N . CYS B 1 76 ? -11.07 2.891 -4.664 1 96.44 76 CYS B N 1
ATOM 1362 C CA . CYS B 1 76 ? -10.812 2.904 -3.229 1 96.44 76 CYS B CA 1
ATOM 1363 C C . CYS B 1 76 ? -11.82 3.787 -2.502 1 96.44 76 CYS B C 1
ATOM 1365 O O . CYS B 1 76 ? -11.984 4.961 -2.84 1 96.44 76 CYS B O 1
ATOM 1367 N N . LEU B 1 77 ? -12.508 3.24 -1.543 1 95.25 77 LEU B N 1
ATOM 1368 C CA . LEU B 1 77 ? -13.5 3.969 -0.758 1 95.25 77 LEU B CA 1
ATOM 1369 C C . LEU B 1 77 ? -13.023 4.145 0.682 1 95.25 77 LEU B C 1
ATOM 1371 O O . LEU B 1 77 ? -12.703 3.164 1.358 1 95.25 77 LEU B O 1
ATOM 1375 N N . VAL B 1 78 ? -12.969 5.367 1.072 1 94.38 78 VAL B N 1
ATOM 1376 C CA . VAL B 1 78 ? -12.594 5.723 2.438 1 94.38 78 VAL B CA 1
ATOM 1377 C C . VAL B 1 78 ? -13.828 6.184 3.209 1 94.38 78 VAL B C 1
ATOM 1379 O O . VAL B 1 78 ? -14.461 7.176 2.842 1 94.38 78 VAL B O 1
ATOM 1382 N N . THR B 1 79 ? -14.102 5.453 4.289 1 94.75 79 THR B N 1
ATOM 1383 C CA . THR B 1 79 ? -15.359 5.711 4.984 1 94.75 79 THR B CA 1
ATOM 1384 C C . THR B 1 79 ? -15.125 5.875 6.484 1 94.75 79 THR B C 1
ATOM 1386 O O . THR B 1 79 ? -14.164 5.328 7.027 1 94.75 79 THR B O 1
ATOM 1389 N N . SER B 1 80 ? -16.062 6.641 7.078 1 93.5 80 SER B N 1
ATOM 1390 C CA . SER B 1 80 ? -16.062 6.734 8.531 1 93.5 80 SER B CA 1
ATOM 1391 C C . SER B 1 80 ? -16.547 5.434 9.172 1 93.5 80 SER B C 1
ATOM 1393 O O . SER B 1 80 ? -16.969 4.516 8.477 1 93.5 80 SER B O 1
ATOM 1395 N N . ASP B 1 81 ? -16.406 5.418 10.484 1 89.81 81 ASP B N 1
ATOM 1396 C CA . ASP B 1 81 ? -16.875 4.254 11.227 1 89.81 81 ASP B CA 1
ATOM 1397 C C . ASP B 1 81 ? -18.391 4.086 11.086 1 89.81 81 ASP B C 1
ATOM 1399 O O . ASP B 1 81 ? -18.922 2.984 11.258 1 89.81 81 ASP B O 1
ATOM 1403 N N . LYS B 1 82 ? -19.094 5.207 10.734 1 91.88 82 LYS B N 1
ATOM 1404 C CA . LYS B 1 82 ? -20.531 5.176 10.57 1 91.88 82 LYS B CA 1
ATOM 1405 C C . LYS B 1 82 ? -20.922 4.887 9.125 1 91.88 82 LYS B C 1
ATOM 1407 O O . LYS B 1 82 ? -22.109 4.875 8.781 1 91.88 82 LYS B O 1
ATOM 1412 N N . GLY B 1 83 ? -19.922 4.746 8.289 1 91.12 83 GLY B N 1
ATOM 1413 C CA . GLY B 1 83 ? -20.203 4.355 6.914 1 91.12 83 GLY B CA 1
ATOM 1414 C C . GLY B 1 83 ? -20.297 5.535 5.969 1 91.12 83 GLY B C 1
ATOM 1415 O O . GLY B 1 83 ? -20.641 5.367 4.793 1 91.12 83 GLY B O 1
ATOM 1416 N N . GLU B 1 84 ? -20.047 6.715 6.484 1 91.88 84 GLU B N 1
ATOM 1417 C CA . GLU B 1 84 ? -20.078 7.891 5.621 1 91.88 84 GLU B CA 1
ATOM 1418 C C . GLU B 1 84 ? -18.859 7.926 4.695 1 91.88 84 GLU B C 1
ATOM 1420 O O . GLU B 1 84 ? -17.734 7.715 5.137 1 91.88 84 GLU B O 1
ATOM 1425 N N . LEU B 1 85 ? -19.141 8.172 3.406 1 91.44 85 LEU B N 1
ATOM 1426 C CA . LEU B 1 85 ? -18.062 8.281 2.436 1 91.44 85 LEU B CA 1
ATOM 1427 C C . LEU B 1 85 ? -17.281 9.586 2.629 1 91.44 85 LEU B C 1
ATOM 1429 O O . LEU B 1 85 ? -17.859 10.672 2.533 1 91.44 85 LEU B O 1
ATOM 1433 N N . LEU B 1 86 ? -16.031 9.406 2.902 1 88.62 86 LEU B N 1
ATOM 1434 C CA . LEU B 1 86 ? -15.188 10.57 3.143 1 88.62 86 LEU B CA 1
ATOM 1435 C C . LEU B 1 86 ? -14.344 10.898 1.916 1 88.62 86 LEU B C 1
ATOM 1437 O O . LEU B 1 86 ? -14.125 12.062 1.601 1 88.62 86 LEU B O 1
ATOM 1441 N N . MET B 1 87 ? -13.781 9.914 1.283 1 89.25 87 MET B N 1
ATOM 1442 C CA . MET B 1 87 ? -12.898 10.039 0.13 1 89.25 87 MET B CA 1
ATOM 1443 C C . MET B 1 87 ? -13.109 8.883 -0.848 1 89.25 87 MET B C 1
ATOM 1445 O O . MET B 1 87 ? -13.523 7.797 -0.448 1 89.25 87 MET B O 1
ATOM 1449 N N . LYS B 1 88 ? -12.859 9.297 -2.059 1 92.12 88 LYS B N 1
ATOM 1450 C CA . LYS B 1 88 ? -12.922 8.281 -3.109 1 92.12 88 LYS B CA 1
ATOM 1451 C C . LYS B 1 88 ? -11.688 8.359 -4.008 1 92.12 88 LYS B C 1
ATOM 1453 O O . LYS B 1 88 ? -11.242 9.445 -4.375 1 92.12 88 LYS B O 1
ATOM 1458 N N . GLY B 1 89 ? -11.133 7.227 -4.27 1 94.06 89 GLY B N 1
ATOM 1459 C CA . GLY B 1 89 ? -10.055 7.117 -5.246 1 94.06 89 GLY B CA 1
ATOM 1460 C C . GLY B 1 89 ? -10.414 6.246 -6.434 1 94.06 89 GLY B C 1
ATOM 1461 O O . GLY B 1 89 ? -11.266 5.355 -6.324 1 94.06 89 GLY B O 1
ATOM 1462 N N . VAL B 1 90 ? -9.773 6.578 -7.523 1 95.12 90 VAL B N 1
ATOM 1463 C CA . VAL B 1 90 ? -9.977 5.797 -8.734 1 95.12 90 VAL B CA 1
ATOM 1464 C C . VAL B 1 90 ? -8.68 5.086 -9.109 1 95.12 90 VAL B C 1
ATOM 1466 O O . VAL B 1 90 ? -7.598 5.676 -9.055 1 95.12 90 VAL B O 1
ATOM 1469 N N . ARG B 1 91 ? -8.867 3.83 -9.477 1 95.12 91 ARG B N 1
ATOM 1470 C CA . ARG B 1 91 ? -7.684 3.059 -9.852 1 95.12 91 ARG B CA 1
ATOM 1471 C C . ARG B 1 91 ? -7.164 3.49 -11.219 1 95.12 91 ARG B C 1
ATOM 1473 O O . ARG B 1 91 ? -7.93 3.605 -12.172 1 95.12 91 ARG B O 1
ATOM 1480 N N . SER B 1 92 ? -5.832 3.676 -11.273 1 92.81 92 SER B N 1
ATOM 1481 C CA . SER B 1 92 ? -5.18 4.062 -12.523 1 92.81 92 SER B CA 1
ATOM 1482 C C . SER B 1 92 ? -4.742 2.836 -13.32 1 92.81 92 SER B C 1
ATOM 1484 O O . SER B 1 92 ? -4.844 1.707 -12.836 1 92.81 92 SER B O 1
ATOM 1486 N N . LYS B 1 93 ? -4.207 3.043 -14.523 1 89.62 93 LYS B N 1
ATOM 1487 C CA . LYS B 1 93 ? -3.73 1.978 -15.398 1 89.62 93 LYS B CA 1
ATOM 1488 C C . LYS B 1 93 ? -2.498 1.297 -14.812 1 89.62 93 LYS B C 1
ATOM 1490 O O . LYS B 1 93 ? -2.256 0.114 -15.062 1 89.62 93 LYS B O 1
ATOM 1495 N N . ASP B 1 94 ? -1.77 2.066 -14 1 87.19 94 ASP B N 1
ATOM 1496 C CA . ASP B 1 94 ? -0.56 1.515 -13.398 1 87.19 94 ASP B CA 1
ATOM 1497 C C . ASP B 1 94 ? -0.862 0.887 -12.039 1 87.19 94 ASP B C 1
ATOM 1499 O O . ASP B 1 94 ? 0.048 0.656 -11.242 1 87.19 94 ASP B O 1
ATOM 1503 N N . ASN B 1 95 ? -2.09 0.685 -11.656 1 88.75 95 ASN B N 1
ATOM 1504 C CA . ASN B 1 95 ? -2.568 -0.027 -10.477 1 88.75 95 ASN B CA 1
ATOM 1505 C C . ASN B 1 95 ? -2.398 0.808 -9.211 1 88.75 95 ASN B C 1
ATOM 1507 O O . ASN B 1 95 ? -2.332 0.264 -8.109 1 88.75 95 ASN B O 1
ATOM 1511 N N . CYS B 1 96 ? -2.312 2.111 -9.383 1 90.94 96 CYS B N 1
ATOM 1512 C CA . CYS B 1 96 ? -2.379 3.037 -8.258 1 90.94 96 CYS B CA 1
ATOM 1513 C C . CYS B 1 96 ? -3.799 3.553 -8.062 1 90.94 96 CYS B C 1
ATOM 1515 O O . CYS B 1 96 ? -4.586 3.604 -9.008 1 90.94 96 CYS B O 1
ATOM 1517 N N . TYR B 1 97 ? -4.121 3.826 -6.871 1 93.94 97 TYR B N 1
ATOM 1518 C CA . TYR B 1 97 ? -5.406 4.449 -6.586 1 93.94 97 TYR B CA 1
ATOM 1519 C C . TYR B 1 97 ? -5.238 5.938 -6.305 1 93.94 97 TYR B C 1
ATOM 1521 O O . TYR B 1 97 ? -4.625 6.324 -5.309 1 93.94 97 TYR B O 1
ATOM 1529 N N . LEU B 1 98 ? -5.816 6.738 -7.176 1 91.56 98 LEU B N 1
ATOM 1530 C CA . LEU B 1 98 ? -5.633 8.188 -7.121 1 91.56 98 LEU B CA 1
ATOM 1531 C C . LEU B 1 98 ? -6.836 8.859 -6.473 1 91.56 98 LEU B C 1
ATOM 1533 O O . LEU B 1 98 ? -7.98 8.594 -6.844 1 91.56 98 LEU B O 1
ATOM 1537 N N . TRP B 1 99 ? -6.492 9.648 -5.504 1 87.31 99 TRP B N 1
ATOM 1538 C CA . TRP B 1 99 ? -7.543 10.406 -4.832 1 87.31 99 TRP B CA 1
ATOM 1539 C C . TRP B 1 99 ? -8.195 11.398 -5.793 1 87.31 99 TRP B C 1
ATOM 1541 O O . TRP B 1 99 ? -7.508 12.094 -6.543 1 87.31 99 TRP B O 1
ATOM 1551 N N . ILE B 1 100 ? -9.492 11.414 -5.805 1 77.25 100 ILE B N 1
ATOM 1552 C CA . ILE B 1 100 ? -10.289 12.367 -6.566 1 77.25 100 ILE B CA 1
ATOM 1553 C C . ILE B 1 100 ? -10.922 13.383 -5.617 1 77.25 100 ILE B C 1
ATOM 1555 O O . ILE B 1 100 ? -11.695 13.016 -4.727 1 77.25 100 ILE B O 1
ATOM 1559 N N . PRO B 1 101 ? -10.398 14.641 -5.797 1 72.19 101 PRO B N 1
ATOM 1560 C CA . PRO B 1 101 ? -11.07 15.633 -4.949 1 72.19 101 PRO B CA 1
ATOM 1561 C C . PRO B 1 101 ? -12.586 15.578 -5.074 1 72.19 101 PRO B C 1
ATOM 1563 O O . PRO B 1 101 ? -13.117 15.328 -6.16 1 72.19 101 PRO B O 1
ATOM 1566 N N . GLN B 1 102 ? -13.242 15.297 -3.926 1 64.5 102 GLN B N 1
ATOM 1567 C CA . GLN B 1 102 ? -14.695 15.305 -3.953 1 64.5 102 GLN B CA 1
ATOM 1568 C C . GLN B 1 102 ? -15.25 16.719 -3.893 1 64.5 102 GLN B C 1
ATOM 1570 O O . GLN B 1 102 ? -14.672 17.594 -3.229 1 64.5 102 GLN B O 1
ATOM 1575 N N . GLU B 1 103 ? -15.656 17.156 -4.996 1 55.44 103 GLU B N 1
ATOM 1576 C CA . GLU B 1 103 ? -16.312 18.453 -4.969 1 55.44 103 GLU B CA 1
ATOM 1577 C C . GLU B 1 103 ? -17.297 18.562 -3.812 1 55.44 103 GLU B C 1
ATOM 1579 O O . GLU B 1 103 ? -18.094 17.641 -3.58 1 55.44 103 GLU B O 1
ATOM 1584 N N . LYS B 1 104 ? -16.984 19.297 -2.789 1 50.31 104 LYS B N 1
ATOM 1585 C CA . LYS B 1 104 ? -18.031 19.672 -1.845 1 50.31 104 LYS B CA 1
ATOM 1586 C C . LYS B 1 104 ? -19.047 20.594 -2.49 1 50.31 104 LYS B C 1
ATOM 1588 O O . LYS B 1 104 ? -18.703 21.391 -3.371 1 50.31 104 LYS B O 1
#

Foldseek 3Di:
DEQDPVQFDPWDADPFDWDADPVRDIWTWGTFGWGDDQLAPIFGGQTNTHPDPDDDDDQVRLVVVQWDWDDDPFKIFIAHVVGHTRWIWGADPVRDTHTDRDDD/DEQDPVQFDPWDADPFDWDADPVRDIWTWGTFGWGDDQLAPIFGGQTNTHPDPDDDDDQVRLVVVQWDWDDDPFKIFIAHVVGHTRWIWGADPVRDTHTDRDDD

Solvent-accessible surface area (backbone atoms only — not comparable to full-atom values): 11371 Å² total; per-residue (Å²): 61,30,54,58,65,87,52,41,42,80,69,36,85,41,74,92,44,72,46,46,35,55,84,29,49,75,24,47,36,64,22,35,16,29,34,58,72,75,59,49,78,74,37,73,75,30,38,32,26,46,84,50,89,60,76,45,82,57,66,59,63,44,9,70,71,51,25,32,41,35,37,42,64,58,33,32,44,30,22,41,80,86,64,48,80,63,44,44,22,41,50,46,96,86,66,44,69,43,78,46,76,59,81,126,62,30,53,58,65,87,53,42,43,80,70,37,84,41,72,92,44,70,46,47,35,57,83,28,50,75,24,46,36,66,21,33,16,29,37,56,78,72,62,49,77,76,37,72,76,32,38,31,26,46,84,49,88,61,75,46,81,57,67,60,62,43,8,70,71,52,24,32,42,34,38,42,66,59,36,34,44,28,23,41,81,85,64,48,79,61,44,44,21,41,50,46,96,86,66,44,67,43,77,46,77,59,82,125

Nearest PDB structures (foldseek):
  8owu-assembly1_C  TM=5.363E-01  e=6.879E-01  Bacillus cereus BAG3X2-1
  8owu-assembly1_B  TM=5.625E-01  e=1.244E+00  Bacillus cereus BAG3X2-1
  6fhm-assembly1_B  TM=2.205E-01  e=5.183E-02  Escherichia coli K-12
  6iy4-assembly1_I  TM=6.653E-01  e=6.263E+00  Flavobacterium sp. YS-80-122
  4ki3-assembly4_K  TM=2.947E-01  e=1.629E+00  Yersinia pestis biovar Medievalis str. Harbin 35

Radius of gyration: 18.3 Å; Cα contacts (8 Å, |Δi|>4): 478; chains: 2; bounding box: 39×49×34 Å